Protein AF-A0A496VM04-F1 (afdb_monomer)

pLDDT: mean 82.19, std 16.11, range [42.06, 97.81]

Structure (mmCIF, N/CA/C/O backbone):
data_AF-A0A496VM04-F1
#
_entry.id   AF-A0A496VM04-F1
#
loop_
_atom_site.group_PDB
_atom_site.id
_atom_site.type_symbol
_atom_site.label_atom_id
_atom_site.label_alt_id
_atom_site.label_comp_id
_atom_site.label_asym_id
_atom_site.label_entity_id
_atom_site.label_seq_id
_atom_site.pdbx_PDB_ins_code
_atom_site.Cartn_x
_atom_site.Cartn_y
_atom_site.Cartn_z
_atom_site.occupancy
_atom_site.B_iso_or_equiv
_atom_site.auth_seq_id
_atom_site.auth_comp_id
_atom_site.auth_asym_id
_atom_site.auth_atom_id
_atom_site.pdbx_PDB_model_num
ATOM 1 N N . MET A 1 1 ? 18.696 42.816 -114.224 1.00 42.28 1 MET A N 1
ATOM 2 C CA . MET A 1 1 ? 19.993 43.489 -114.021 1.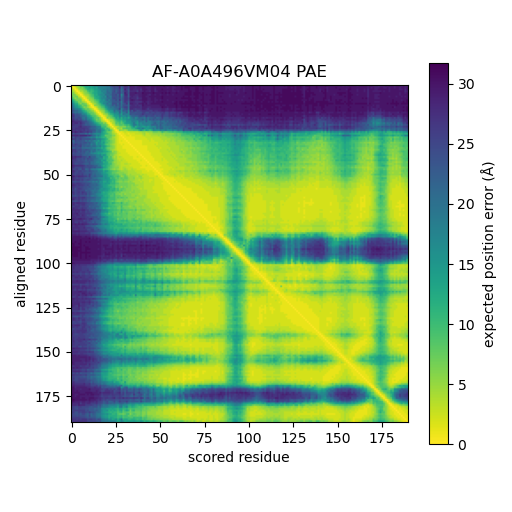00 42.28 1 MET A CA 1
ATOM 3 C C . MET A 1 1 ? 20.368 43.365 -112.556 1.00 42.28 1 MET A C 1
ATOM 5 O O . MET A 1 1 ? 19.598 43.795 -111.715 1.00 42.28 1 MET A O 1
ATOM 9 N N . SER A 1 2 ? 21.491 42.693 -112.315 1.00 42.06 2 SER A N 1
ATOM 10 C CA . SER A 1 2 ? 22.314 42.627 -111.102 1.00 42.06 2 SER A CA 1
ATOM 11 C C . SER A 1 2 ? 21.701 42.356 -109.722 1.00 42.06 2 SER A C 1
ATOM 13 O O . SER A 1 2 ? 21.036 43.170 -109.095 1.00 42.06 2 SER A O 1
ATOM 15 N N . ILE A 1 3 ? 22.123 41.193 -109.238 1.00 47.31 3 ILE A N 1
ATOM 16 C CA . ILE A 1 3 ? 22.260 40.721 -107.863 1.00 47.31 3 ILE A CA 1
ATOM 17 C C . ILE A 1 3 ? 23.076 41.709 -107.008 1.00 47.31 3 ILE A C 1
ATOM 19 O O . ILE A 1 3 ? 24.136 42.152 -107.445 1.00 47.31 3 ILE A O 1
ATOM 23 N N . ILE A 1 4 ? 22.675 41.931 -105.749 1.00 55.72 4 ILE A N 1
ATOM 24 C CA . ILE A 1 4 ? 23.612 42.229 -104.651 1.00 55.72 4 ILE A CA 1
ATOM 25 C C . ILE A 1 4 ? 23.248 41.330 -103.462 1.00 55.72 4 ILE A C 1
ATOM 27 O O . ILE A 1 4 ? 22.314 41.600 -102.711 1.00 55.72 4 ILE A O 1
ATOM 31 N N . PHE A 1 5 ? 24.001 40.240 -103.299 1.00 51.81 5 PHE A N 1
ATOM 32 C CA . PHE A 1 5 ? 24.029 39.446 -102.072 1.00 51.81 5 PHE A CA 1
ATOM 33 C C . PHE A 1 5 ? 24.782 40.241 -100.999 1.00 51.81 5 PHE A C 1
ATOM 35 O O . PHE A 1 5 ? 25.985 40.468 -101.124 1.00 51.81 5 PHE A O 1
ATOM 42 N N . ARG A 1 6 ? 24.100 40.642 -99.922 1.00 61.06 6 ARG A N 1
ATOM 43 C CA . ARG A 1 6 ? 24.753 41.132 -98.701 1.00 61.06 6 ARG A CA 1
ATOM 44 C C . ARG A 1 6 ? 24.722 40.008 -97.671 1.00 61.06 6 ARG A C 1
ATOM 46 O O . ARG A 1 6 ? 23.686 39.723 -97.082 1.00 61.06 6 ARG A O 1
ATOM 53 N N . VAL A 1 7 ? 25.861 39.346 -97.484 1.00 60.47 7 VAL A N 1
ATOM 54 C CA . VAL A 1 7 ? 26.055 38.338 -96.437 1.00 60.47 7 VAL A CA 1
ATOM 55 C C . VAL A 1 7 ? 26.035 39.052 -95.084 1.00 60.47 7 VAL A C 1
ATOM 57 O O . VAL A 1 7 ? 27.025 39.659 -94.678 1.00 60.47 7 VAL A O 1
ATOM 60 N N . VAL A 1 8 ? 24.898 39.020 -94.384 1.00 60.56 8 VAL A N 1
ATOM 61 C CA . VAL A 1 8 ? 24.845 39.393 -92.966 1.00 60.56 8 VAL A CA 1
ATOM 62 C C . VAL A 1 8 ? 25.303 38.181 -92.163 1.00 60.56 8 VAL A C 1
ATOM 64 O O . VAL A 1 8 ? 24.677 37.125 -92.160 1.00 60.56 8 VAL A O 1
ATOM 67 N N . LYS A 1 9 ? 26.453 38.345 -91.514 1.00 60.53 9 LYS A N 1
ATOM 68 C CA . LYS A 1 9 ? 27.074 37.399 -90.589 1.00 60.53 9 LYS A CA 1
ATOM 69 C C . LYS A 1 9 ? 26.088 37.071 -89.463 1.00 60.53 9 LYS A C 1
ATOM 71 O O . LYS A 1 9 ? 25.804 37.925 -88.628 1.00 60.53 9 LYS A O 1
ATOM 76 N N . ILE A 1 10 ? 25.567 35.845 -89.445 1.00 59.28 10 ILE A N 1
ATOM 77 C CA . ILE A 1 10 ? 24.709 35.354 -88.362 1.00 59.28 10 ILE A CA 1
ATOM 78 C C . ILE A 1 10 ? 25.592 35.225 -87.117 1.00 59.28 10 ILE A C 1
ATOM 80 O O . ILE A 1 10 ? 26.480 34.375 -87.047 1.00 59.28 10 ILE A O 1
ATOM 84 N N . MET A 1 11 ? 25.401 36.125 -86.154 1.00 58.72 11 MET A N 1
ATOM 85 C CA . MET A 1 11 ? 26.032 36.042 -84.844 1.00 58.72 11 MET A CA 1
ATOM 86 C C . MET A 1 11 ? 25.393 34.866 -84.100 1.00 58.72 11 MET A C 1
ATOM 88 O O . MET A 1 11 ? 24.219 34.909 -83.753 1.00 58.72 11 MET A O 1
ATOM 92 N N . ASN A 1 12 ? 26.151 33.785 -83.936 1.00 60.72 12 ASN A N 1
ATOM 93 C CA . ASN A 1 12 ? 25.704 32.560 -83.282 1.00 60.72 12 ASN A CA 1
ATOM 94 C C . ASN A 1 12 ? 25.769 32.755 -81.752 1.00 60.72 12 ASN A C 1
ATOM 96 O O . ASN A 1 12 ? 26.881 32.898 -81.228 1.00 60.72 12 ASN A O 1
ATOM 100 N N . PRO A 1 13 ? 24.644 32.808 -81.013 1.00 61.56 13 PRO A N 1
ATOM 101 C CA . PRO A 1 13 ? 24.697 32.885 -79.561 1.00 61.56 13 PRO A CA 1
ATOM 102 C C . PRO A 1 13 ? 25.214 31.548 -79.022 1.00 61.56 13 PRO A C 1
ATOM 104 O O . PRO A 1 13 ? 24.612 30.497 -79.239 1.00 61.56 13 PRO A O 1
ATOM 107 N N . LYS A 1 14 ? 26.347 31.567 -78.311 1.00 59.88 14 LYS A N 1
ATOM 108 C CA . LYS A 1 14 ? 26.806 30.401 -77.550 1.00 59.88 14 LYS A CA 1
ATOM 109 C C . LYS A 1 14 ? 25.803 30.130 -76.427 1.00 59.88 14 LYS A C 1
ATOM 111 O O . LYS A 1 14 ? 25.869 30.747 -75.369 1.00 59.88 14 LYS A O 1
ATOM 116 N N . ILE A 1 15 ? 24.865 29.218 -76.664 1.00 63.19 15 ILE A N 1
ATOM 117 C CA . ILE A 1 15 ? 24.005 28.667 -75.617 1.00 63.19 15 ILE A CA 1
ATOM 118 C C . ILE A 1 15 ? 24.888 27.749 -74.766 1.00 63.19 15 ILE A C 1
ATOM 120 O O . ILE A 1 15 ? 25.145 26.603 -75.135 1.00 63.19 15 ILE A O 1
ATOM 124 N N . ASN A 1 16 ? 25.383 28.250 -73.635 1.00 63.88 16 ASN A N 1
ATOM 125 C CA . ASN A 1 16 ? 26.032 27.413 -72.631 1.00 63.88 16 ASN A CA 1
ATOM 126 C C . ASN A 1 16 ? 24.956 26.540 -71.969 1.00 63.88 16 ASN A C 1
ATOM 128 O O . ASN A 1 16 ? 24.291 26.969 -71.029 1.00 63.88 16 ASN A O 1
ATOM 132 N N . LYS A 1 17 ? 24.756 25.314 -72.467 1.00 61.16 17 LYS A N 1
ATOM 133 C CA . LYS A 1 17 ? 23.996 24.293 -71.735 1.00 61.16 17 LYS A CA 1
ATOM 134 C C . LYS A 1 17 ? 24.805 23.898 -70.500 1.00 61.16 17 LYS A C 1
ATOM 136 O O . LYS A 1 17 ? 25.792 23.177 -70.613 1.00 61.16 17 LYS A O 1
ATOM 141 N N . ALA A 1 18 ? 24.392 24.377 -69.329 1.00 64.81 18 ALA A N 1
ATOM 142 C CA . ALA A 1 18 ? 24.823 23.803 -68.063 1.00 64.81 18 ALA A CA 1
ATOM 143 C C . ALA A 1 18 ? 24.174 22.418 -67.941 1.00 64.81 18 ALA A C 1
ATOM 145 O O . ALA A 1 18 ? 22.961 22.306 -67.774 1.00 64.81 18 ALA A O 1
ATOM 146 N N . TYR A 1 19 ? 24.963 21.358 -68.100 1.00 66.56 19 TYR A N 1
ATOM 147 C CA . TYR A 1 19 ? 24.509 20.002 -67.809 1.00 66.56 19 TYR A CA 1
ATOM 148 C C . TYR A 1 19 ? 24.438 19.871 -66.281 1.00 66.56 19 TYR A C 1
ATOM 150 O O . TYR A 1 19 ? 25.467 20.074 -65.631 1.00 66.56 19 TYR A O 1
ATOM 158 N N . PRO A 1 20 ? 23.274 19.581 -65.673 1.00 68.06 20 PRO A N 1
ATOM 159 C CA . PRO A 1 20 ? 23.241 19.286 -64.250 1.00 68.06 20 PRO A CA 1
ATOM 160 C C . PRO A 1 20 ? 24.072 18.021 -64.013 1.00 68.06 20 PRO A C 1
ATOM 162 O O . PRO A 1 20 ? 23.797 16.969 -64.590 1.00 68.06 20 PRO A O 1
ATOM 165 N N . LEU A 1 21 ? 25.120 18.133 -63.197 1.00 65.62 21 LEU A N 1
ATOM 166 C CA . LEU A 1 21 ? 25.874 16.981 -62.719 1.00 65.62 21 LEU A CA 1
ATOM 167 C C . LEU A 1 21 ? 24.924 16.131 -61.876 1.00 65.62 21 LEU A C 1
ATOM 169 O O . LEU A 1 21 ? 24.555 16.519 -60.765 1.00 65.62 21 LEU A O 1
ATOM 173 N N . ILE A 1 22 ? 24.511 14.985 -62.416 1.00 63.69 22 ILE A N 1
ATOM 174 C CA . ILE A 1 22 ? 23.790 13.973 -61.650 1.00 63.69 22 ILE A CA 1
ATOM 175 C C . ILE A 1 22 ? 24.785 13.435 -60.619 1.00 63.69 22 ILE A C 1
ATOM 177 O O . ILE A 1 22 ? 25.679 12.659 -60.950 1.00 63.69 22 ILE A O 1
ATOM 181 N N . HIS A 1 23 ? 24.656 13.890 -59.376 1.00 67.12 23 HIS A N 1
ATOM 182 C CA . HIS A 1 23 ? 25.356 13.304 -58.241 1.00 67.12 23 HIS A CA 1
ATOM 183 C C . HIS A 1 23 ? 24.639 11.990 -57.918 1.00 67.12 23 HIS A C 1
ATOM 185 O O . HIS A 1 23 ? 23.571 11.986 -57.312 1.00 67.12 23 HIS A O 1
ATOM 191 N N . GLY A 1 24 ? 25.168 10.879 -58.430 1.00 66.81 24 GLY A N 1
ATOM 192 C CA . GLY A 1 24 ? 24.687 9.547 -58.078 1.00 66.81 24 GLY A CA 1
ATOM 193 C C . GLY A 1 24 ? 25.089 9.203 -56.645 1.00 66.81 24 GLY A C 1
ATOM 194 O O . GLY A 1 24 ? 26.243 9.406 -56.271 1.00 66.81 24 GLY A O 1
ATOM 195 N N . PHE A 1 25 ? 24.148 8.673 -55.863 1.00 65.94 25 PHE A N 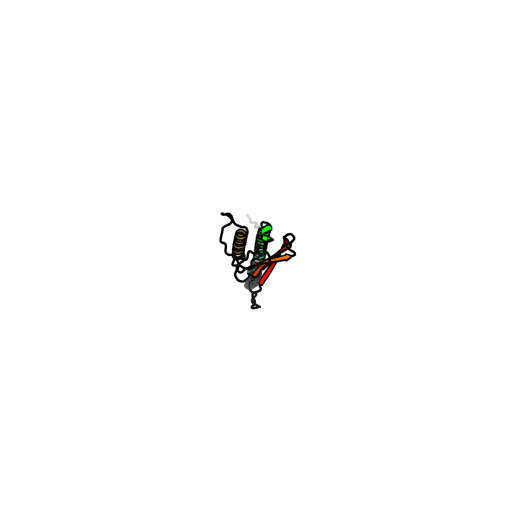1
ATOM 196 C CA . PHE A 1 25 ? 24.423 8.095 -54.547 1.00 65.94 25 PHE A CA 1
ATOM 197 C C . PHE A 1 25 ? 25.499 7.013 -54.675 1.00 65.94 25 PHE A C 1
ATOM 199 O O . PHE A 1 25 ? 25.366 6.074 -55.467 1.00 65.94 25 PHE A O 1
ATOM 206 N N . THR A 1 26 ? 26.565 7.126 -53.890 1.00 84.62 26 THR A N 1
ATOM 207 C CA . THR A 1 26 ? 27.568 6.057 -53.811 1.00 84.62 26 THR A CA 1
ATOM 208 C C . THR A 1 26 ? 27.036 4.939 -52.909 1.00 84.62 26 THR A C 1
ATOM 210 O O . THR A 1 26 ? 26.402 5.216 -51.899 1.00 84.62 26 THR A O 1
ATOM 213 N N . ILE A 1 27 ? 27.299 3.662 -53.216 1.00 88.62 27 ILE A N 1
ATOM 214 C CA . ILE A 1 27 ? 26.900 2.524 -52.349 1.00 88.62 27 ILE A CA 1
ATOM 215 C C . ILE A 1 27 ? 27.438 2.694 -50.912 1.00 88.62 27 ILE A C 1
ATOM 217 O O . ILE A 1 27 ? 26.794 2.291 -49.944 1.00 88.62 27 ILE A O 1
ATOM 221 N N . LEU A 1 28 ? 28.592 3.352 -50.774 1.00 89.75 28 LEU A N 1
ATOM 222 C CA . LEU A 1 28 ? 29.193 3.721 -49.495 1.00 89.75 28 LEU A CA 1
ATOM 223 C C . LEU A 1 28 ? 28.294 4.661 -48.670 1.00 89.75 28 LEU A C 1
ATOM 225 O O . LEU A 1 28 ? 28.206 4.509 -47.457 1.00 89.75 28 LEU A O 1
ATOM 229 N N . GLU A 1 29 ? 27.593 5.594 -49.313 1.00 90.94 29 GLU A N 1
ATOM 230 C CA . GLU A 1 29 ? 26.689 6.536 -48.651 1.00 90.94 29 GLU A CA 1
ATOM 231 C C . GLU A 1 29 ? 25.496 5.815 -48.012 1.00 90.94 29 GLU A C 1
ATOM 233 O O . GLU A 1 29 ? 25.202 6.034 -46.839 1.00 90.94 29 GLU A O 1
ATOM 238 N N . ILE A 1 30 ? 24.874 4.870 -48.728 1.00 92.81 30 ILE A N 1
ATOM 239 C CA . ILE A 1 30 ? 23.789 4.050 -48.166 1.00 92.81 30 ILE A CA 1
ATOM 240 C C . ILE A 1 30 ? 24.301 3.146 -47.035 1.00 92.81 30 ILE A C 1
ATOM 242 O O . ILE A 1 30 ? 23.627 3.007 -46.017 1.00 92.81 30 ILE A O 1
ATOM 246 N N . LEU A 1 31 ? 25.500 2.568 -47.165 1.00 94.56 31 LEU A N 1
ATOM 247 C CA . LEU A 1 31 ? 26.107 1.757 -46.102 1.00 94.56 31 LEU A CA 1
ATOM 248 C C . LEU A 1 31 ? 26.326 2.564 -44.816 1.00 94.56 31 LEU A C 1
ATOM 250 O O . LEU A 1 31 ? 26.022 2.074 -43.729 1.00 94.56 31 LEU A O 1
ATOM 254 N N . ILE A 1 32 ? 26.801 3.808 -44.932 1.00 94.81 32 ILE A N 1
ATOM 255 C CA . ILE A 1 32 ? 26.984 4.701 -43.781 1.00 94.81 32 ILE A CA 1
ATOM 256 C C . ILE A 1 32 ? 25.628 5.088 -43.178 1.00 94.81 32 ILE A C 1
ATOM 258 O O . ILE A 1 32 ? 25.482 5.055 -41.957 1.00 94.81 32 ILE A O 1
ATOM 262 N N . VAL A 1 33 ? 24.621 5.395 -44.003 1.00 96.44 33 VAL A N 1
ATOM 263 C CA . VAL A 1 33 ? 23.262 5.704 -43.524 1.00 96.44 33 VAL A CA 1
ATOM 264 C C . VAL A 1 33 ? 22.680 4.535 -42.730 1.00 96.44 33 VAL A C 1
ATOM 266 O O . VAL A 1 33 ? 22.173 4.739 -41.628 1.00 96.44 33 VAL A O 1
ATOM 269 N N . LEU A 1 34 ? 22.791 3.308 -43.241 1.00 95.56 34 LEU A N 1
ATOM 270 C CA . LEU A 1 34 ? 22.306 2.112 -42.550 1.00 95.56 34 LEU A CA 1
ATOM 271 C C . LEU A 1 34 ? 23.077 1.843 -41.253 1.00 95.56 34 LEU A C 1
ATOM 273 O O . LEU A 1 34 ? 22.461 1.491 -40.248 1.00 95.56 34 LEU A O 1
ATOM 277 N N . LEU A 1 35 ? 24.397 2.058 -41.243 1.00 96.81 35 LEU A N 1
ATOM 278 C CA . LEU A 1 35 ? 25.216 1.923 -40.038 1.00 96.81 35 LEU A CA 1
ATOM 279 C C . LEU A 1 35 ? 24.752 2.896 -38.947 1.00 96.81 35 LEU A C 1
ATOM 281 O O . LEU A 1 35 ? 24.433 2.471 -37.838 1.00 96.81 35 LEU A O 1
ATOM 285 N N . VAL A 1 36 ? 24.658 4.188 -39.265 1.00 97.44 36 VAL A N 1
ATOM 286 C CA . VAL A 1 36 ? 24.231 5.220 -38.307 1.00 97.44 36 VAL A CA 1
ATOM 287 C C . VAL A 1 36 ? 22.799 4.967 -37.828 1.00 97.44 36 VAL A C 1
ATOM 289 O O . VAL A 1 36 ? 22.532 5.045 -36.629 1.00 97.44 36 VAL A O 1
ATOM 292 N N . LEU A 1 37 ? 21.890 4.601 -38.736 1.00 97.00 37 LEU A N 1
ATOM 293 C CA . LEU A 1 37 ? 20.502 4.274 -38.402 1.00 97.00 37 LEU A CA 1
ATOM 294 C C . LEU A 1 37 ? 20.417 3.071 -37.457 1.00 97.00 37 LEU A C 1
ATOM 296 O O . LEU A 1 37 ? 19.675 3.121 -36.477 1.00 97.00 37 LEU A O 1
ATOM 300 N N . SER A 1 38 ? 21.195 2.016 -37.713 1.00 97.62 38 SER A N 1
ATOM 301 C CA . SER A 1 38 ? 21.203 0.818 -36.867 1.00 97.62 38 SER A CA 1
ATOM 302 C C . SER A 1 38 ? 21.656 1.122 -35.433 1.00 97.62 38 SER A C 1
ATOM 304 O O . SER A 1 38 ? 21.002 0.697 -34.480 1.00 97.62 38 SER A O 1
ATOM 306 N N . ILE A 1 39 ? 22.703 1.939 -35.264 1.00 97.81 39 ILE A N 1
ATOM 307 C CA . ILE A 1 39 ? 23.192 2.374 -33.947 1.00 97.81 39 ILE A CA 1
ATOM 308 C C . ILE A 1 39 ? 22.140 3.250 -33.251 1.00 97.81 39 ILE A C 1
ATOM 310 O O . ILE A 1 39 ? 21.872 3.073 -32.062 1.00 97.81 39 ILE A O 1
ATOM 314 N N . GLY A 1 40 ? 21.498 4.155 -33.996 1.00 97.75 40 GLY A N 1
ATOM 315 C CA . GLY A 1 40 ? 20.420 4.998 -33.480 1.00 97.75 40 GLY A CA 1
ATOM 316 C C . GLY A 1 40 ? 19.230 4.190 -32.950 1.00 97.75 40 GLY A C 1
ATOM 317 O O . GLY A 1 40 ? 18.750 4.456 -31.848 1.00 97.75 40 GLY A O 1
ATOM 318 N N . MET A 1 41 ? 18.782 3.166 -33.684 1.00 97.19 41 MET A N 1
ATOM 319 C CA . MET A 1 41 ? 17.673 2.307 -33.246 1.00 97.19 41 MET A CA 1
ATOM 320 C C . MET A 1 41 ? 18.016 1.476 -32.006 1.00 97.19 41 MET A C 1
ATOM 322 O O . MET A 1 41 ? 17.167 1.341 -31.124 1.00 97.19 41 MET A O 1
ATOM 326 N N . LEU A 1 42 ? 19.250 0.968 -31.894 1.00 96.56 42 LEU A N 1
ATOM 327 C CA . LEU A 1 42 ? 19.701 0.261 -30.689 1.00 96.56 42 LEU A CA 1
ATOM 328 C C . LEU A 1 42 ? 19.652 1.168 -29.450 1.00 96.56 42 LEU A C 1
ATOM 330 O O . LEU A 1 42 ? 19.200 0.735 -28.389 1.00 96.56 42 LEU A O 1
ATOM 334 N N . GLY A 1 43 ? 20.037 2.440 -29.595 1.00 96.94 43 GLY A N 1
ATOM 335 C CA . GLY A 1 43 ? 19.928 3.430 -28.521 1.00 96.94 43 GLY A CA 1
ATOM 336 C C . GLY A 1 43 ? 18.483 3.653 -28.057 1.00 96.94 43 GLY A C 1
ATOM 337 O O . GLY A 1 43 ? 18.212 3.662 -26.856 1.00 96.94 43 GLY A O 1
ATOM 338 N N . VAL A 1 44 ? 17.536 3.774 -28.993 1.00 96.50 44 VAL A N 1
ATOM 339 C CA . VAL A 1 44 ? 16.107 3.944 -28.669 1.00 96.50 44 VAL A CA 1
ATOM 340 C C . VAL A 1 44 ? 15.533 2.705 -27.983 1.00 96.50 44 VAL A C 1
ATOM 342 O O . VAL A 1 44 ? 14.825 2.842 -26.988 1.00 96.50 44 VAL A O 1
ATOM 345 N N . ALA A 1 45 ? 15.861 1.503 -28.464 1.00 94.00 45 ALA A N 1
ATOM 346 C CA . ALA A 1 45 ? 15.395 0.255 -27.862 1.00 94.00 45 ALA A CA 1
ATOM 347 C C . ALA A 1 45 ? 15.880 0.101 -26.409 1.00 94.00 45 ALA A C 1
ATOM 349 O O . ALA A 1 45 ? 15.105 -0.278 -25.528 1.00 94.00 45 ALA A O 1
ATOM 350 N N . PHE A 1 46 ? 17.138 0.466 -26.137 1.00 93.00 46 PHE A N 1
ATOM 351 C CA . PHE A 1 46 ? 17.679 0.473 -24.779 1.00 93.00 46 PHE A CA 1
ATOM 352 C C . PHE A 1 46 ? 16.923 1.450 -23.867 1.00 93.00 46 PHE A C 1
ATOM 354 O O . PHE A 1 46 ? 16.474 1.074 -22.782 1.00 93.00 46 PHE A O 1
ATOM 361 N N . LEU A 1 47 ? 16.713 2.690 -24.322 1.00 93.88 47 LEU A N 1
ATOM 362 C CA . LEU A 1 47 ? 15.950 3.686 -23.564 1.00 93.88 47 LEU A CA 1
ATOM 363 C C . LEU A 1 47 ? 14.502 3.250 -23.324 1.00 93.88 47 LEU A C 1
ATOM 365 O O . LEU A 1 47 ? 13.975 3.459 -22.233 1.00 93.88 47 LEU A O 1
ATOM 369 N N . GLN A 1 48 ? 13.868 2.612 -24.308 1.00 94.12 48 GLN A N 1
ATOM 370 C CA . GLN A 1 48 ? 12.515 2.081 -24.176 1.00 94.12 48 GLN A CA 1
ATOM 371 C C . GLN A 1 48 ? 12.439 0.997 -23.091 1.00 94.12 48 GLN A C 1
ATOM 373 O O . GLN A 1 48 ? 11.520 1.027 -22.271 1.00 94.12 48 GLN A O 1
ATOM 378 N N . SER A 1 49 ? 13.414 0.083 -23.043 1.00 89.38 49 SER A N 1
ATOM 379 C CA . SER A 1 49 ? 13.505 -0.946 -21.999 1.00 89.38 49 SER A CA 1
ATOM 380 C C . SER A 1 49 ? 13.629 -0.329 -20.602 1.00 89.38 49 SER A C 1
ATOM 382 O O . SER A 1 49 ? 12.891 -0.700 -19.687 1.00 89.38 49 SER A O 1
ATOM 384 N N . GLN A 1 50 ? 14.509 0.664 -20.439 1.00 89.69 50 GLN A N 1
ATOM 385 C CA . GLN A 1 50 ? 14.672 1.358 -19.157 1.00 89.69 50 GLN A CA 1
ATOM 386 C C . GLN A 1 50 ? 13.415 2.149 -18.767 1.00 89.69 50 GLN A C 1
ATOM 388 O O . GLN A 1 50 ? 13.001 2.130 -17.607 1.00 89.69 50 GLN A O 1
ATOM 393 N N . GLY A 1 51 ? 12.761 2.798 -19.735 1.00 91.06 51 GLY A N 1
ATOM 394 C CA . GLY A 1 51 ? 11.515 3.535 -19.523 1.00 91.06 51 GLY A CA 1
ATOM 395 C C . GLY A 1 51 ? 10.408 2.668 -18.919 1.00 91.06 51 GLY A C 1
ATOM 396 O O . GLY A 1 51 ? 9.750 3.097 -17.973 1.00 91.06 51 GLY A O 1
ATOM 397 N N . GLN A 1 52 ? 10.253 1.425 -19.386 1.00 89.19 52 GLN A N 1
ATOM 398 C CA . GLN A 1 52 ? 9.254 0.495 -18.843 1.00 89.19 52 GLN A CA 1
ATOM 399 C C . GLN A 1 52 ? 9.479 0.185 -17.356 1.00 89.19 52 GLN A C 1
ATOM 401 O O . GLN A 1 52 ? 8.521 0.171 -16.580 1.00 89.19 52 GLN A O 1
ATOM 406 N N . ALA A 1 53 ? 10.731 -0.018 -16.935 1.00 85.75 53 ALA A N 1
ATOM 407 C CA . ALA A 1 53 ? 11.059 -0.288 -15.534 1.00 85.75 53 ALA A CA 1
ATOM 408 C C . ALA A 1 53 ? 10.724 0.906 -14.620 1.00 85.75 53 ALA A C 1
ATOM 410 O O . ALA A 1 53 ? 10.176 0.728 -13.523 1.00 85.75 53 ALA A O 1
ATOM 411 N N . PHE A 1 54 ? 10.988 2.130 -15.087 1.00 88.00 54 PHE A N 1
ATOM 412 C CA . PHE A 1 54 ? 10.618 3.346 -14.364 1.00 88.00 54 PHE A CA 1
ATOM 413 C C . PHE A 1 54 ? 9.104 3.528 -14.274 1.00 88.00 54 PHE A C 1
ATOM 415 O O . PHE A 1 54 ? 8.598 3.824 -13.192 1.00 88.00 54 PHE A O 1
ATOM 422 N N . THR A 1 55 ? 8.370 3.298 -15.368 1.00 91.19 55 THR A N 1
ATOM 423 C CA . THR A 1 55 ? 6.902 3.362 -15.364 1.00 91.19 55 THR A CA 1
ATOM 424 C C . THR A 1 55 ? 6.301 2.358 -14.387 1.00 91.19 55 THR A C 1
ATOM 426 O O . THR A 1 55 ? 5.430 2.731 -13.605 1.00 91.19 55 THR A O 1
ATOM 429 N N . PHE A 1 56 ? 6.788 1.114 -14.371 1.00 88.25 56 PHE A N 1
ATOM 430 C CA . PHE A 1 56 ? 6.324 0.100 -13.422 1.00 88.25 56 PHE A CA 1
ATOM 431 C C . PHE A 1 56 ? 6.581 0.519 -11.969 1.00 88.25 56 PHE A C 1
ATOM 433 O O . PHE A 1 56 ? 5.686 0.470 -11.129 1.00 88.25 56 PHE A O 1
ATOM 440 N N . THR A 1 57 ? 7.788 1.003 -11.676 1.00 88.19 57 THR A N 1
ATOM 441 C CA . THR A 1 57 ? 8.151 1.451 -10.326 1.00 88.19 57 THR A CA 1
ATOM 442 C C . THR A 1 57 ? 7.298 2.634 -9.865 1.00 88.19 57 THR A C 1
ATOM 444 O O . THR A 1 57 ? 6.867 2.666 -8.712 1.00 88.19 57 THR A O 1
ATOM 447 N N . ALA A 1 58 ? 7.044 3.601 -10.750 1.00 91.62 58 ALA A N 1
ATOM 448 C CA . ALA A 1 58 ? 6.164 4.731 -10.472 1.00 91.62 58 ALA A CA 1
ATOM 449 C C . ALA A 1 58 ? 4.719 4.270 -10.234 1.00 91.62 58 ALA A C 1
ATOM 451 O O . ALA A 1 58 ? 4.100 4.695 -9.262 1.00 91.62 58 ALA A O 1
ATOM 452 N N . TYR A 1 59 ? 4.216 3.349 -11.062 1.00 93.44 59 TYR A N 1
ATOM 453 C CA . TYR A 1 59 ? 2.883 2.770 -10.908 1.00 93.44 59 TYR A CA 1
ATOM 454 C C . TYR A 1 59 ? 2.706 2.114 -9.534 1.00 93.44 59 TYR A C 1
ATOM 456 O O . TYR A 1 59 ? 1.777 2.474 -8.812 1.00 93.44 59 TYR A O 1
ATOM 464 N N . VAL A 1 60 ? 3.626 1.228 -9.133 1.00 92.88 60 VAL A N 1
ATOM 465 C CA . VAL A 1 60 ? 3.547 0.550 -7.829 1.00 92.88 60 VAL A CA 1
ATOM 466 C C . VAL A 1 60 ? 3.603 1.558 -6.685 1.00 92.88 60 VAL A C 1
ATOM 468 O O . VAL A 1 60 ? 2.802 1.471 -5.765 1.00 92.88 60 VAL A O 1
ATOM 471 N N . GLN A 1 61 ? 4.473 2.571 -6.749 1.00 92.75 61 GLN A N 1
ATOM 472 C CA . GLN A 1 61 ? 4.518 3.612 -5.714 1.00 92.75 61 GLN A CA 1
ATOM 473 C C . GLN A 1 61 ? 3.201 4.386 -5.599 1.00 92.75 61 GLN A C 1
ATOM 475 O O . GLN A 1 61 ? 2.743 4.656 -4.489 1.00 92.75 61 GLN A O 1
ATOM 480 N N . THR A 1 62 ? 2.575 4.741 -6.723 1.00 95.81 62 THR A N 1
ATOM 481 C CA . THR A 1 62 ? 1.268 5.406 -6.719 1.00 95.81 62 THR A CA 1
ATOM 482 C C . THR A 1 62 ? 0.191 4.508 -6.116 1.00 95.81 62 THR A C 1
ATOM 484 O O . THR A 1 62 ? -0.544 4.970 -5.245 1.00 95.81 62 THR A O 1
ATOM 487 N N . GLN A 1 63 ? 0.127 3.235 -6.518 1.00 96.00 63 GLN A N 1
ATOM 488 C CA . GLN A 1 63 ? -0.847 2.281 -5.979 1.00 96.00 63 GLN A CA 1
ATOM 489 C C . GLN A 1 63 ? -0.647 2.049 -4.478 1.00 96.00 63 GLN A C 1
ATOM 491 O O . GLN A 1 63 ? -1.606 2.141 -3.717 1.00 96.00 63 GLN A O 1
ATOM 496 N N . SER A 1 64 ? 0.591 1.837 -4.025 1.00 96.00 64 SER A N 1
ATOM 497 C CA . SER A 1 64 ? 0.881 1.631 -2.606 1.00 96.00 64 SER A CA 1
ATOM 498 C C . SER A 1 64 ? 0.506 2.849 -1.759 1.00 96.00 64 SER A C 1
ATOM 500 O O . SER A 1 64 ? -0.047 2.682 -0.679 1.00 96.00 64 SER A O 1
ATOM 502 N N . ASN A 1 65 ? 0.746 4.072 -2.250 1.00 96.31 65 ASN A N 1
ATOM 503 C CA . ASN A 1 65 ? 0.314 5.290 -1.556 1.00 96.31 65 ASN A CA 1
ATOM 504 C C . ASN A 1 65 ? -1.213 5.366 -1.436 1.00 96.31 65 ASN A C 1
ATOM 506 O O . ASN A 1 65 ? -1.719 5.656 -0.356 1.00 96.31 65 ASN A O 1
ATOM 510 N N . MET A 1 66 ? -1.945 5.097 -2.523 1.00 97.00 66 MET A N 1
ATOM 511 C CA . MET A 1 66 ? -3.412 5.091 -2.499 1.00 97.00 66 MET A CA 1
ATOM 512 C C . MET A 1 66 ? -3.942 4.068 -1.487 1.00 97.00 66 MET A C 1
ATOM 514 O O . MET A 1 66 ? -4.747 4.426 -0.632 1.00 97.00 66 MET A O 1
ATOM 518 N N . LEU A 1 67 ? -3.426 2.836 -1.526 1.00 97.00 67 LEU A N 1
ATOM 519 C CA . LEU A 1 67 ? -3.808 1.758 -0.610 1.00 97.00 67 LEU A CA 1
ATOM 520 C C . LEU A 1 67 ? -3.452 2.066 0.847 1.00 97.00 67 LEU A C 1
ATOM 522 O O . LEU A 1 67 ? -4.220 1.737 1.749 1.00 97.00 67 LEU A O 1
ATOM 526 N N . ALA A 1 68 ? -2.296 2.683 1.099 1.00 96.88 68 ALA A N 1
ATOM 527 C CA . ALA A 1 68 ? -1.883 3.054 2.446 1.00 96.88 68 ALA A CA 1
ATOM 528 C C . ALA A 1 68 ? -2.784 4.145 3.038 1.00 96.88 68 ALA A C 1
ATOM 530 O O . ALA A 1 68 ? -3.196 4.035 4.192 1.00 96.88 68 ALA A O 1
ATOM 531 N N . TYR A 1 69 ? -3.129 5.175 2.259 1.00 96.75 69 TYR A N 1
ATOM 532 C CA . TYR A 1 69 ? -4.051 6.213 2.723 1.00 96.75 69 TYR A CA 1
ATOM 533 C C . TYR A 1 69 ? -5.462 5.675 2.942 1.00 96.75 69 TYR A C 1
ATOM 535 O O . TYR A 1 69 ? -6.082 6.006 3.947 1.00 96.75 69 TYR A O 1
ATOM 543 N N . GLU A 1 70 ? -5.934 4.796 2.061 1.00 96.00 70 GLU A N 1
ATOM 544 C CA . GLU A 1 70 ? -7.250 4.175 2.186 1.00 96.00 70 GLU A CA 1
ATOM 545 C C . GLU A 1 70 ? -7.417 3.449 3.529 1.00 96.00 70 GLU A C 1
ATOM 547 O O . GLU A 1 70 ? -8.362 3.727 4.271 1.00 96.00 70 GLU A O 1
ATOM 552 N N . ILE A 1 71 ? -6.474 2.568 3.886 1.00 95.19 71 ILE A N 1
ATOM 553 C CA . ILE A 1 71 ? -6.567 1.824 5.148 1.00 95.19 71 ILE A CA 1
ATOM 554 C C . ILE A 1 71 ? -6.368 2.735 6.363 1.00 95.19 71 ILE A C 1
ATOM 556 O O . ILE A 1 71 ? -7.034 2.570 7.382 1.00 95.19 71 ILE A O 1
ATOM 560 N N . MET A 1 72 ? -5.503 3.748 6.266 1.00 95.81 72 MET A N 1
ATOM 561 C CA . MET A 1 72 ? -5.335 4.743 7.328 1.00 95.81 72 MET A CA 1
ATOM 562 C C . MET A 1 72 ? -6.619 5.527 7.594 1.00 95.81 72 MET A C 1
ATOM 564 O O . MET A 1 72 ? -6.960 5.783 8.751 1.00 95.81 72 MET A O 1
ATOM 568 N N . ASP A 1 73 ? -7.353 5.879 6.545 1.00 95.44 73 ASP A N 1
ATOM 569 C CA . ASP A 1 73 ? -8.611 6.598 6.682 1.00 95.44 73 ASP A CA 1
ATOM 570 C C . ASP A 1 73 ? -9.725 5.696 7.235 1.00 95.44 73 ASP A C 1
ATOM 572 O O . ASP A 1 73 ? -10.495 6.147 8.083 1.00 95.44 73 ASP A O 1
ATOM 576 N N . GLN A 1 74 ? -9.751 4.404 6.887 1.00 94.19 74 GLN A N 1
ATOM 577 C CA . GLN A 1 74 ? -10.643 3.415 7.519 1.00 94.19 74 GLN A CA 1
ATOM 578 C C . GLN A 1 74 ? -10.352 3.251 9.021 1.00 94.19 74 GLN A C 1
ATOM 580 O O . GLN A 1 74 ? -11.266 3.265 9.851 1.00 94.19 74 GLN A O 1
ATOM 585 N N . ILE A 1 75 ? -9.070 3.188 9.399 1.00 93.44 75 ILE A N 1
ATOM 586 C CA . ILE A 1 75 ? -8.636 3.143 10.804 1.00 93.44 75 ILE A CA 1
ATOM 587 C C . ILE A 1 75 ? -9.111 4.392 11.561 1.00 93.44 75 ILE A C 1
ATOM 589 O O . ILE A 1 75 ? -9.616 4.286 12.682 1.00 93.44 75 ILE A O 1
ATOM 593 N N . ARG A 1 76 ? -8.980 5.581 10.955 1.00 93.12 76 ARG A N 1
ATOM 594 C CA . ARG A 1 76 ? -9.444 6.851 11.544 1.00 93.12 76 ARG A CA 1
ATOM 595 C C . ARG A 1 76 ? -10.959 6.916 11.672 1.00 93.12 76 ARG A C 1
ATOM 597 O O . ARG A 1 76 ? -11.452 7.388 12.695 1.00 93.12 76 ARG A O 1
ATOM 604 N N . ALA A 1 77 ? -11.691 6.438 10.669 1.00 93.31 77 ALA A N 1
ATOM 605 C CA . ALA A 1 77 ? -13.149 6.387 10.705 1.00 93.31 77 ALA A CA 1
ATOM 606 C C . ALA A 1 77 ? -13.650 5.537 11.884 1.00 93.31 77 ALA A C 1
ATOM 608 O O . ALA A 1 77 ? -14.648 5.874 12.519 1.00 93.31 77 ALA A O 1
ATOM 609 N N . ASN A 1 78 ? -12.899 4.492 12.241 1.00 90.75 78 ASN A N 1
ATOM 610 C CA . ASN A 1 78 ? -13.218 3.563 13.319 1.00 90.75 78 ASN A CA 1
ATOM 611 C C . ASN A 1 78 ? -12.309 3.729 14.553 1.00 90.75 78 ASN A C 1
ATOM 613 O O . ASN A 1 78 ? -11.950 2.742 15.199 1.00 90.75 78 ASN A O 1
ATOM 617 N N . VAL A 1 79 ? -11.978 4.975 14.929 1.00 89.56 79 VAL A N 1
ATOM 618 C CA . VAL A 1 79 ? -10.993 5.304 15.985 1.00 89.56 79 VAL A CA 1
ATOM 619 C C . 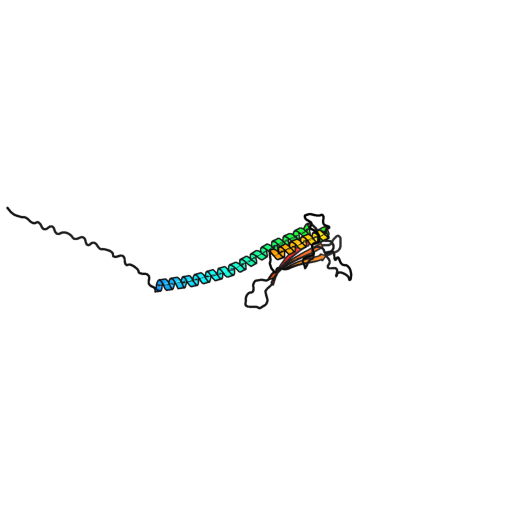VAL A 1 79 ? -11.232 4.590 17.321 1.00 89.56 79 VAL A C 1
ATOM 621 O O . VAL A 1 79 ? -10.283 4.127 17.948 1.00 89.56 79 VAL A O 1
ATOM 624 N N . ASN A 1 80 ? -12.487 4.456 17.762 1.00 88.00 80 ASN A N 1
ATOM 625 C CA . ASN A 1 80 ? -12.806 3.810 19.040 1.00 88.00 80 ASN A CA 1
ATOM 626 C C . ASN A 1 80 ? -12.395 2.335 19.027 1.00 88.00 80 ASN A C 1
ATOM 628 O O . ASN A 1 80 ? -11.756 1.858 19.965 1.00 88.00 80 ASN A O 1
ATOM 632 N N . PHE A 1 81 ? -12.714 1.635 17.934 1.00 87.31 81 PHE A N 1
ATOM 633 C CA . PHE A 1 81 ? -12.311 0.249 17.747 1.00 87.31 81 PHE A CA 1
ATOM 634 C C . PHE A 1 81 ? -10.805 0.146 17.509 1.00 87.31 81 PHE A C 1
ATOM 636 O O . PHE A 1 81 ? -10.157 -0.691 18.122 1.00 87.31 81 PHE A O 1
ATOM 643 N N . ALA A 1 82 ? -10.238 1.039 16.695 1.00 87.62 82 ALA A N 1
ATOM 644 C CA . ALA A 1 82 ? -8.818 1.074 16.374 1.00 87.62 82 ALA A CA 1
ATOM 645 C C . ALA A 1 82 ? -7.914 1.418 17.565 1.00 87.62 82 ALA A C 1
ATOM 647 O O . ALA A 1 82 ? -6.736 1.088 17.521 1.00 87.62 82 ALA A O 1
ATOM 648 N N . LYS A 1 83 ? -8.422 2.077 18.611 1.00 86.19 83 LYS A N 1
ATOM 649 C CA . LYS A 1 83 ? -7.701 2.267 19.878 1.00 86.19 83 LYS A CA 1
ATOM 650 C C . LYS A 1 83 ? -7.875 1.079 20.817 1.00 86.19 83 LYS A C 1
ATOM 652 O O . LYS A 1 83 ? -6.982 0.771 21.599 1.00 86.19 83 LYS A O 1
ATOM 657 N N . SER A 1 84 ? -9.020 0.409 20.773 1.00 78.50 84 SER A N 1
ATOM 658 C CA . SER A 1 84 ? -9.259 -0.785 21.582 1.00 78.50 84 SER A CA 1
ATOM 659 C C . SER A 1 84 ? -8.539 -2.011 21.004 1.00 78.50 84 SER A C 1
ATOM 661 O O . SER A 1 84 ? -8.499 -2.205 19.796 1.00 78.50 84 SER A O 1
ATOM 663 N N . ASN A 1 85 ? -8.016 -2.884 21.864 1.00 70.31 85 ASN A N 1
ATOM 664 C CA . ASN A 1 85 ? -7.473 -4.190 21.467 1.00 70.31 85 ASN A CA 1
ATOM 665 C C . ASN A 1 85 ? -6.290 -4.153 20.468 1.00 70.31 85 ASN A C 1
ATOM 667 O O . ASN A 1 85 ? -6.174 -4.984 19.572 1.00 70.31 85 ASN A O 1
ATOM 671 N N . VAL A 1 86 ? -5.410 -3.162 20.602 1.00 68.75 86 VAL A N 1
ATOM 672 C CA . VAL A 1 86 ? -4.256 -2.965 19.704 1.00 68.75 86 VAL A CA 1
ATOM 673 C C . VAL A 1 86 ? -3.030 -3.785 20.116 1.00 68.75 86 VAL A C 1
ATOM 675 O O . VAL A 1 86 ? -2.170 -4.077 19.289 1.00 68.75 86 VAL A O 1
ATOM 678 N N . GLU A 1 87 ? -2.951 -4.178 21.384 1.00 57.31 87 GLU A N 1
ATOM 679 C CA . GLU A 1 87 ? -1.839 -4.974 21.900 1.00 57.31 87 GLU A CA 1
ATOM 680 C C . GLU A 1 87 ? -1.805 -6.376 21.262 1.00 57.31 87 GLU A C 1
ATOM 682 O O . GLU A 1 87 ? -2.842 -7.052 21.213 1.00 57.31 87 GLU A O 1
ATOM 687 N N . PRO A 1 88 ? -0.626 -6.868 20.833 1.00 52.69 88 PRO A N 1
ATOM 688 C CA . PRO A 1 88 ? -0.432 -8.265 20.489 1.00 52.69 88 PRO A CA 1
ATOM 689 C C . PRO A 1 88 ? -0.455 -9.088 21.781 1.00 52.69 88 PRO A C 1
ATOM 691 O O . PRO A 1 88 ? 0.576 -9.486 22.317 1.00 52.69 88 PRO A O 1
ATOM 694 N N . ILE A 1 89 ? -1.648 -9.353 22.308 1.00 46.38 89 ILE A N 1
ATOM 695 C CA . ILE A 1 89 ? -1.821 -10.412 23.298 1.00 46.38 89 ILE A CA 1
ATOM 696 C C . ILE A 1 89 ? -1.458 -11.714 22.564 1.00 46.38 89 ILE A C 1
ATOM 698 O O . ILE A 1 89 ? -2.093 -12.012 21.542 1.00 46.38 89 ILE A O 1
ATOM 702 N N . PRO A 1 90 ? -0.454 -12.495 23.025 1.00 48.22 90 PRO A N 1
ATOM 703 C CA . PRO A 1 90 ? -0.305 -13.869 22.571 1.00 48.22 90 PRO A CA 1
ATOM 704 C C . PRO A 1 90 ? -1.646 -14.515 22.866 1.00 48.22 90 PRO A C 1
ATOM 706 O O . PRO A 1 90 ? -2.039 -14.514 24.032 1.00 48.22 90 PRO A O 1
ATOM 709 N N . CYS A 1 91 ? -2.374 -14.971 21.841 1.00 54.41 91 CYS A N 1
ATOM 710 C CA . CYS A 1 91 ? -3.635 -15.676 22.026 1.00 54.41 91 CYS A CA 1
ATOM 711 C C . CYS A 1 91 ? -3.393 -16.767 23.075 1.00 54.41 91 CYS A C 1
ATOM 713 O O . CYS A 1 91 ? -2.751 -17.780 22.797 1.00 54.41 91 CYS A O 1
ATOM 715 N N . GLY A 1 92 ? -3.790 -16.500 24.321 1.00 42.56 92 GLY A N 1
ATOM 716 C CA . GLY A 1 92 ? -3.557 -17.410 25.424 1.00 42.56 92 GLY A CA 1
ATOM 717 C C . GLY A 1 92 ? -4.282 -18.701 25.093 1.00 42.56 92 GLY A C 1
ATOM 718 O O . GLY A 1 92 ? -5.439 -18.652 24.675 1.00 42.56 92 GLY A O 1
ATOM 719 N N . ASN A 1 93 ? -3.568 -19.819 25.228 1.00 47.56 93 ASN A N 1
ATOM 720 C CA . ASN A 1 93 ? -4.035 -21.195 25.060 1.00 47.56 93 ASN A CA 1
ATOM 721 C C . ASN A 1 93 ? -5.563 -21.342 25.242 1.00 47.56 93 ASN A C 1
ATOM 723 O O . ASN A 1 93 ? -6.037 -21.464 26.369 1.00 47.56 93 ASN A O 1
ATOM 727 N N . GLY A 1 94 ? -6.324 -21.337 24.139 1.00 43.56 94 GLY A N 1
ATOM 728 C CA . GLY A 1 94 ? -7.755 -21.675 24.133 1.00 43.56 94 GLY A CA 1
ATOM 729 C C . GLY A 1 94 ? -8.770 -20.550 23.880 1.00 43.56 94 GLY A C 1
ATOM 730 O O . GLY A 1 94 ? -9.964 -20.829 23.966 1.00 43.56 94 GLY A O 1
ATOM 731 N N . ILE A 1 95 ? -8.365 -19.316 23.546 1.00 45.19 95 ILE A N 1
ATOM 732 C CA . ILE A 1 95 ? -9.304 -18.275 23.074 1.00 45.19 95 ILE A CA 1
ATOM 733 C C . ILE A 1 95 ? -9.255 -18.184 21.542 1.00 45.19 95 ILE A C 1
ATOM 735 O O . ILE A 1 95 ? -8.252 -17.772 20.967 1.00 45.19 95 ILE A O 1
ATOM 739 N N . ASN A 1 96 ? -10.358 -18.546 20.880 1.00 47.28 96 ASN A N 1
ATOM 740 C CA . ASN A 1 96 ? -10.453 -18.658 19.415 1.00 47.28 96 ASN A CA 1
ATOM 741 C C . ASN A 1 96 ? -10.742 -17.327 18.689 1.00 47.28 96 ASN A C 1
ATOM 743 O O . ASN A 1 96 ? -10.926 -17.320 17.475 1.00 47.28 96 ASN A O 1
ATOM 747 N N . THR A 1 97 ? -10.824 -16.204 19.404 1.00 48.72 97 THR A N 1
ATOM 748 C CA . THR A 1 97 ? -11.116 -14.886 18.819 1.00 48.72 97 THR A CA 1
ATOM 749 C C . THR A 1 97 ? -10.239 -13.831 19.465 1.00 48.72 97 THR A C 1
ATOM 751 O O . THR A 1 97 ? -10.611 -13.201 20.455 1.00 48.72 97 THR A O 1
ATOM 754 N N . CYS A 1 98 ? -9.053 -13.644 18.906 1.00 53.16 98 CYS A N 1
ATOM 755 C CA . CYS A 1 98 ? -8.218 -12.513 19.256 1.00 53.16 98 CYS A CA 1
ATOM 756 C C . CYS A 1 98 ? -8.788 -11.289 18.532 1.00 53.16 98 CYS A C 1
ATOM 758 O O . CYS A 1 98 ? -8.699 -11.150 17.312 1.00 53.16 98 CYS A O 1
ATOM 760 N N . GLN A 1 99 ? -9.500 -10.451 19.284 1.00 56.06 99 GLN A N 1
ATOM 761 C CA . GLN A 1 99 ? -10.006 -9.192 18.768 1.00 56.06 99 GLN A CA 1
ATOM 762 C C . GLN A 1 99 ? -8.810 -8.254 18.689 1.00 56.06 99 GLN A C 1
ATOM 764 O O . GLN A 1 99 ? -8.390 -7.723 19.701 1.00 56.06 99 GLN A O 1
ATOM 769 N N . TYR A 1 100 ? -8.222 -8.111 17.510 1.00 66.75 100 TYR A N 1
ATOM 770 C CA . TYR A 1 100 ? -7.203 -7.100 17.257 1.00 66.75 100 TYR A CA 1
ATOM 771 C C . TYR A 1 100 ? -7.867 -5.824 16.735 1.00 66.75 100 TYR A C 1
ATOM 773 O O . TYR A 1 100 ? -8.950 -5.893 16.139 1.00 66.75 100 TYR A O 1
ATOM 781 N N . GLY A 1 101 ? -7.227 -4.671 16.938 1.00 77.25 101 GLY A N 1
ATOM 782 C CA . GLY A 1 101 ? -7.500 -3.453 16.172 1.00 77.25 101 GLY A CA 1
ATOM 783 C C . GLY A 1 101 ? -7.251 -3.684 14.673 1.00 77.25 101 GLY A C 1
ATOM 784 O O . GLY A 1 101 ? -7.457 -4.775 14.150 1.00 77.25 101 GLY A O 1
ATOM 785 N N . TYR A 1 102 ? -6.742 -2.697 13.946 1.00 87.56 102 TYR A N 1
ATOM 786 C CA . TYR A 1 102 ? -6.426 -2.883 12.518 1.00 87.56 102 TYR A CA 1
ATOM 787 C C . TYR A 1 102 ? -5.040 -3.507 12.280 1.00 87.56 102 TYR A C 1
ATOM 789 O O . TYR A 1 102 ? -4.376 -3.205 11.298 1.00 87.56 102 TYR A O 1
ATOM 797 N N . VAL A 1 103 ? -4.571 -4.361 13.192 1.00 87.00 103 VAL A N 1
ATOM 798 C CA . VAL A 1 103 ? -3.294 -5.075 13.049 1.00 87.00 103 VAL A CA 1
ATOM 799 C C . VAL A 1 103 ? -3.530 -6.338 12.228 1.00 87.00 103 VAL A C 1
ATOM 801 O O . VAL A 1 103 ? -4.366 -7.163 12.593 1.00 87.00 103 VAL A O 1
ATOM 804 N N . ALA A 1 104 ? -2.798 -6.492 11.127 1.00 88.25 104 ALA A N 1
ATOM 805 C CA . ALA A 1 104 ? -2.935 -7.626 10.221 1.00 88.25 104 ALA A CA 1
ATOM 806 C C . ALA A 1 104 ? -1.635 -7.882 9.454 1.00 88.25 104 ALA A C 1
ATOM 808 O O . ALA A 1 104 ? -1.009 -6.968 8.930 1.00 88.25 104 ALA A O 1
ATOM 809 N N . ASN A 1 105 ? -1.236 -9.145 9.363 1.00 86.62 105 ASN A N 1
ATOM 810 C CA . ASN A 1 105 ? -0.124 -9.617 8.532 1.00 86.62 105 ASN A CA 1
ATOM 811 C C . ASN A 1 105 ? -0.579 -10.627 7.467 1.00 86.62 105 ASN A C 1
ATOM 813 O O . ASN A 1 105 ? 0.231 -11.102 6.675 1.00 86.62 105 ASN A O 1
ATOM 817 N N . VAL A 1 106 ? -1.867 -10.970 7.474 1.00 85.62 106 VAL A N 1
ATOM 818 C CA . VAL A 1 106 ? -2.531 -11.881 6.545 1.00 85.62 106 VAL A CA 1
ATOM 819 C C . VAL A 1 106 ? -3.950 -11.381 6.297 1.00 85.62 106 V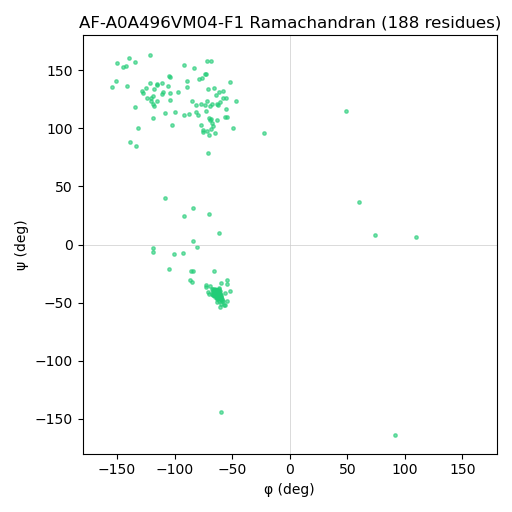AL A C 1
ATOM 821 O O . VAL A 1 106 ? -4.550 -10.743 7.166 1.00 85.62 106 VAL A O 1
ATOM 824 N N . LYS A 1 107 ? -4.501 -11.705 5.125 1.00 89.56 107 LYS A N 1
ATOM 825 C CA . LYS A 1 107 ? -5.894 -11.405 4.795 1.00 89.56 107 LYS A CA 1
ATOM 826 C C . LYS A 1 107 ? -6.838 -12.102 5.790 1.00 89.56 107 LYS A C 1
ATOM 828 O O . LYS A 1 107 ? -6.780 -13.331 5.897 1.00 89.56 107 LYS A O 1
ATOM 833 N N . PRO A 1 108 ? -7.712 -11.370 6.505 1.00 88.25 108 PRO A N 1
ATOM 834 C CA . PRO A 1 108 ? -8.689 -11.990 7.391 1.00 88.25 108 PRO A CA 1
ATOM 835 C C . PRO A 1 108 ? -9.798 -12.691 6.599 1.00 88.25 108 PRO A C 1
ATOM 837 O O . PRO A 1 108 ? -10.071 -12.375 5.439 1.00 88.25 108 PRO A O 1
ATOM 840 N N . THR A 1 109 ? -10.467 -13.650 7.239 1.00 87.94 109 THR A N 1
ATOM 841 C CA . THR A 1 109 ? -11.658 -14.282 6.657 1.00 87.94 109 THR A CA 1
ATOM 842 C C . THR A 1 109 ? -12.852 -13.343 6.795 1.00 87.94 109 THR A C 1
ATOM 844 O O . THR A 1 109 ? -13.233 -12.973 7.904 1.00 87.94 109 THR A O 1
ATOM 847 N N . VAL A 1 110 ? -13.454 -12.975 5.666 1.00 89.94 110 VAL A N 1
ATOM 848 C CA . VAL A 1 110 ? -14.627 -12.097 5.623 1.00 89.94 110 VAL A CA 1
ATOM 849 C C . VAL A 1 110 ? -15.895 -12.937 5.753 1.00 89.94 110 VAL A C 1
ATOM 851 O O . VAL A 1 110 ? -16.236 -13.697 4.851 1.00 89.94 110 VAL A O 1
ATOM 854 N N . ASN A 1 111 ? -16.607 -12.786 6.871 1.00 84.38 111 ASN A N 1
ATOM 855 C CA . ASN A 1 111 ? -17.829 -13.551 7.160 1.00 84.38 111 ASN A CA 1
ATOM 856 C C . ASN A 1 111 ? -19.130 -12.773 6.884 1.00 84.38 111 ASN A C 1
ATOM 858 O O . ASN A 1 111 ? -20.211 -13.346 6.982 1.00 84.38 111 ASN A O 1
ATOM 862 N N . GLN A 1 112 ? -19.046 -11.474 6.581 1.00 90.19 112 GLN A N 1
ATOM 863 C CA . GLN A 1 112 ? -20.198 -10.584 6.415 1.00 90.19 112 GLN A CA 1
ATOM 864 C C . GLN A 1 112 ? -19.850 -9.459 5.428 1.00 90.19 112 GLN A C 1
ATOM 866 O O . GLN A 1 112 ? -18.744 -8.926 5.483 1.00 90.19 112 GLN A O 1
ATOM 871 N N . ASN A 1 113 ? -20.788 -9.077 4.554 1.00 93.31 113 ASN A N 1
ATOM 872 C CA . ASN A 1 113 ? -20.646 -7.903 3.688 1.00 93.31 113 ASN A CA 1
ATOM 873 C C . ASN A 1 113 ? -21.245 -6.666 4.378 1.00 93.31 113 ASN A C 1
ATOM 875 O O . ASN A 1 113 ? -22.468 -6.566 4.531 1.00 93.31 113 ASN A O 1
ATOM 879 N 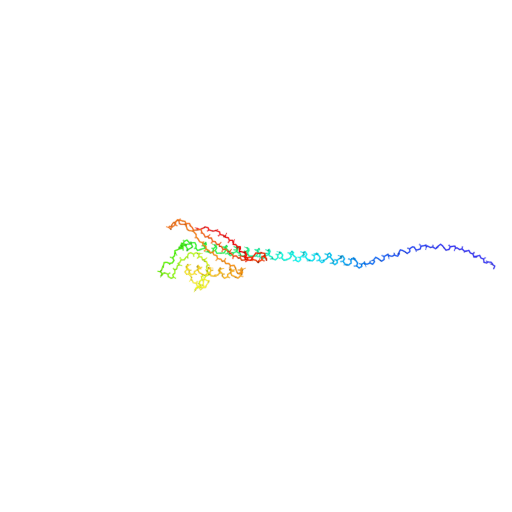N . CYS A 1 114 ? -20.390 -5.723 4.768 1.00 94.12 114 CYS A N 1
ATOM 880 C CA . CYS A 1 114 ? -20.801 -4.544 5.531 1.00 94.12 114 CYS A CA 1
ATOM 881 C C . CYS A 1 114 ? -21.410 -3.411 4.688 1.00 94.12 114 CYS A C 1
ATOM 883 O O . CYS A 1 114 ? -21.887 -2.436 5.262 1.00 94.12 114 CYS A O 1
ATOM 885 N N . ASP A 1 115 ? -21.478 -3.555 3.359 1.00 93.19 115 ASP A N 1
ATOM 886 C CA . ASP A 1 115 ? -22.178 -2.606 2.477 1.00 93.19 115 ASP A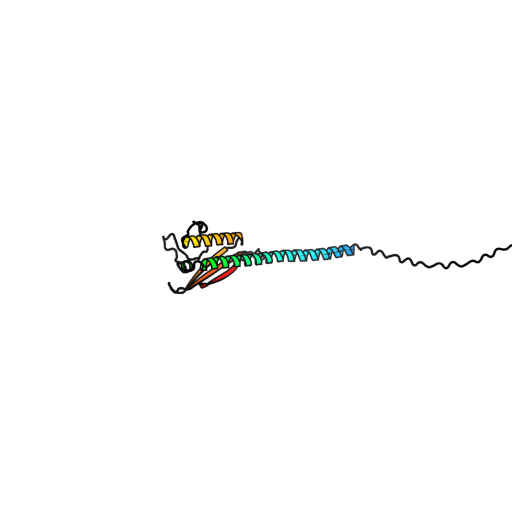 CA 1
ATOM 887 C C . ASP A 1 115 ? -23.683 -2.894 2.392 1.00 93.19 115 ASP A C 1
ATOM 889 O O . ASP A 1 115 ? -24.485 -2.025 2.056 1.00 93.19 115 ASP A O 1
ATOM 893 N N . THR A 1 116 ? -24.082 -4.134 2.679 1.00 94.25 116 THR A N 1
ATOM 894 C CA . THR A 1 116 ? -25.466 -4.614 2.502 1.00 94.25 116 THR A CA 1
ATOM 895 C C . THR A 1 116 ? -26.121 -5.073 3.799 1.00 94.25 116 THR A C 1
ATOM 897 O O . THR A 1 116 ? -27.312 -5.384 3.821 1.00 94.25 116 THR A O 1
ATOM 900 N N . SER A 1 117 ? -25.369 -5.114 4.897 1.00 93.75 117 SER A N 1
ATOM 901 C CA . SER A 1 117 ? -25.846 -5.588 6.191 1.00 93.75 117 SER A CA 1
ATOM 902 C C . SER A 1 117 ? -25.136 -4.884 7.343 1.00 93.75 117 SER A C 1
ATOM 904 O O . SER A 1 117 ? -24.026 -4.379 7.190 1.00 93.75 117 SER A O 1
ATOM 906 N N . LEU A 1 118 ? -25.780 -4.845 8.510 1.00 92.88 118 LEU A N 1
ATOM 907 C CA . LEU A 1 118 ? -25.195 -4.236 9.702 1.00 92.88 118 LEU A CA 1
ATOM 908 C C . LEU A 1 118 ? -24.062 -5.116 10.246 1.00 92.88 118 LEU A C 1
ATOM 910 O O . LEU A 1 118 ? -24.286 -6.276 10.588 1.00 92.88 118 LEU A O 1
ATOM 914 N N . CYS A 1 119 ? -22.869 -4.538 10.369 1.00 92.94 119 CYS A N 1
ATOM 915 C CA . CYS A 1 119 ? -21.693 -5.199 10.925 1.00 92.94 119 CYS A CA 1
ATOM 916 C C . CYS A 1 119 ? -21.384 -4.724 12.344 1.00 92.94 119 CYS A C 1
ATOM 918 O O . CYS A 1 119 ? -21.503 -3.543 12.672 1.00 92.94 119 CYS A O 1
ATOM 920 N N . THR A 1 120 ? -20.914 -5.646 13.182 1.00 90.94 120 THR A N 1
ATOM 921 C CA . THR A 1 120 ? -20.200 -5.276 14.410 1.00 90.94 120 THR A CA 1
ATOM 922 C C . THR A 1 120 ? -18.848 -4.638 14.059 1.00 90.94 120 THR A C 1
ATOM 924 O O . THR A 1 120 ? -18.306 -4.922 12.990 1.00 90.94 120 THR A O 1
ATOM 927 N N . PRO A 1 121 ? -18.239 -3.834 14.949 1.00 88.44 121 PRO A N 1
ATOM 928 C CA . PRO A 1 121 ? -16.934 -3.223 14.682 1.00 88.44 121 PRO A CA 1
ATOM 929 C C . PRO A 1 121 ? -15.825 -4.220 14.298 1.00 88.44 121 PRO A C 1
ATOM 931 O O . PRO A 1 121 ? -14.985 -3.911 13.458 1.00 88.44 121 PRO A O 1
ATOM 934 N N . ALA A 1 122 ? -15.849 -5.437 14.855 1.00 86.75 122 ALA A N 1
ATOM 935 C CA . ALA A 1 122 ? -14.896 -6.489 14.498 1.00 86.75 122 ALA A CA 1
ATOM 936 C C . ALA A 1 122 ? -15.136 -7.052 13.086 1.00 86.75 122 ALA A C 1
ATOM 938 O O . ALA A 1 122 ? -14.177 -7.264 12.347 1.00 86.75 122 ALA A O 1
ATOM 939 N N . GLN A 1 123 ? -16.402 -7.249 12.697 1.00 90.81 123 GLN A N 1
ATOM 940 C CA . GLN A 1 123 ? -16.760 -7.677 11.339 1.00 90.81 123 GLN A CA 1
ATOM 941 C C . GLN A 1 123 ? -16.452 -6.592 10.307 1.00 90.81 123 GLN A C 1
ATOM 943 O O . GLN A 1 123 ? -15.979 -6.916 9.224 1.00 90.81 123 GLN A O 1
ATOM 948 N N . LEU A 1 124 ? -16.679 -5.319 10.652 1.00 91.50 124 LEU A N 1
ATOM 949 C CA . LEU A 1 124 ? -16.338 -4.187 9.793 1.00 91.50 124 LEU A CA 1
ATOM 950 C C . LEU A 1 124 ? -14.831 -4.130 9.535 1.00 91.50 124 LEU A C 1
ATOM 952 O O . LEU A 1 124 ? -14.424 -4.063 8.384 1.00 91.50 124 LEU A O 1
ATOM 956 N N . ARG A 1 125 ? -14.003 -4.284 10.577 1.00 91.44 125 ARG A N 1
ATOM 957 C CA . ARG A 1 125 ? -12.544 -4.400 10.427 1.00 91.44 125 ARG A CA 1
ATOM 958 C C . ARG A 1 125 ? -12.155 -5.530 9.468 1.00 91.44 125 ARG A C 1
ATOM 960 O O . ARG A 1 125 ? -11.313 -5.322 8.601 1.00 91.44 125 ARG A O 1
ATOM 967 N N . ASP A 1 126 ? -12.726 -6.727 9.629 1.00 90.94 126 ASP A N 1
ATOM 968 C CA . ASP A 1 126 ? -12.405 -7.862 8.749 1.00 90.94 126 ASP A CA 1
ATOM 969 C C . ASP A 1 126 ? -12.834 -7.616 7.305 1.00 90.94 126 ASP A C 1
ATOM 971 O O . ASP A 1 126 ? -12.102 -7.976 6.386 1.00 90.94 126 ASP A O 1
ATOM 975 N N . TYR A 1 127 ? -13.988 -6.981 7.106 1.00 94.00 127 TYR A N 1
ATOM 976 C CA . TYR A 1 127 ? -14.471 -6.580 5.790 1.00 94.00 127 TYR A CA 1
ATOM 977 C C . TYR A 1 127 ? -13.540 -5.558 5.127 1.00 94.00 127 TYR A C 1
ATOM 979 O O . TYR A 1 127 ? -13.107 -5.764 3.994 1.00 94.00 127 TYR A O 1
ATOM 987 N N . ASP A 1 128 ? -13.178 -4.501 5.855 1.00 94.62 128 ASP A N 1
ATOM 988 C CA . ASP A 1 128 ? -12.288 -3.432 5.400 1.00 94.62 128 ASP A CA 1
ATOM 989 C C . ASP A 1 128 ? -10.906 -3.984 5.024 1.00 94.62 128 ASP A C 1
ATOM 991 O O . ASP A 1 128 ? -10.437 -3.794 3.900 1.00 94.62 128 ASP A O 1
ATOM 995 N N . LEU A 1 129 ? -10.292 -4.761 5.923 1.00 93.69 129 LEU A N 1
ATOM 996 C CA . LEU A 1 129 ? -9.012 -5.424 5.676 1.00 93.69 129 LEU A CA 1
ATOM 997 C C . LEU A 1 129 ? -9.101 -6.424 4.521 1.00 93.69 129 LEU A C 1
ATOM 999 O O . LEU A 1 129 ? -8.207 -6.460 3.680 1.00 93.69 129 LEU A O 1
ATOM 1003 N N . GLY A 1 130 ? -10.160 -7.232 4.457 1.00 94.62 130 GLY A N 1
ATOM 1004 C CA . GLY A 1 130 ? -10.365 -8.200 3.382 1.00 94.62 130 GLY A CA 1
ATOM 1005 C C . GLY A 1 130 ? -10.397 -7.525 2.013 1.00 94.62 130 GLY A C 1
ATOM 1006 O O . GLY A 1 130 ? -9.650 -7.919 1.117 1.00 94.62 130 GLY A O 1
ATOM 1007 N N . ASN A 1 131 ? -11.181 -6.453 1.899 1.00 95.12 131 ASN A N 1
ATOM 1008 C CA . ASN A 1 131 ? -11.276 -5.639 0.694 1.00 95.12 131 ASN A CA 1
ATOM 1009 C C . ASN A 1 131 ? -9.953 -4.937 0.350 1.00 95.12 131 ASN A C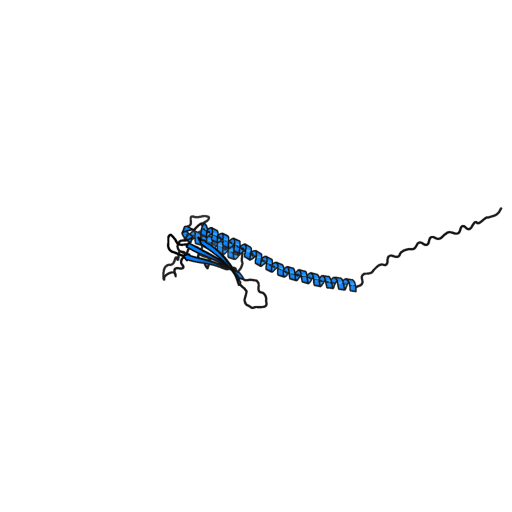 1
ATOM 1011 O O . ASN A 1 131 ? -9.592 -4.840 -0.824 1.00 95.12 131 ASN A O 1
ATOM 1015 N N . TRP A 1 132 ? -9.226 -4.447 1.356 1.00 96.06 132 TRP A N 1
ATOM 1016 C CA . TRP A 1 132 ? -7.917 -3.827 1.172 1.00 96.06 132 TRP A CA 1
ATOM 1017 C C . TRP A 1 132 ? -6.881 -4.823 0.641 1.00 96.06 132 TRP A C 1
ATOM 1019 O O . TRP A 1 132 ? -6.171 -4.513 -0.314 1.00 96.06 132 TRP A O 1
ATOM 1029 N N . TYR A 1 133 ? -6.832 -6.038 1.195 1.00 95.69 133 TYR A N 1
ATOM 1030 C CA . TYR A 1 133 ? -5.955 -7.106 0.710 1.00 95.69 133 TYR A CA 1
ATOM 1031 C C . TYR A 1 133 ? -6.317 -7.547 -0.715 1.00 95.69 133 TYR A C 1
ATOM 1033 O O . TYR A 1 133 ? -5.410 -7.750 -1.519 1.00 95.69 133 TYR A O 1
ATOM 1041 N N . ASP A 1 134 ? -7.608 -7.627 -1.056 1.00 95.06 134 ASP A N 1
ATOM 1042 C CA . ASP A 1 134 ? -8.051 -7.914 -2.430 1.00 95.06 134 ASP A CA 1
ATOM 1043 C C . ASP A 1 134 ? -7.587 -6.835 -3.417 1.00 95.06 134 ASP A C 1
ATOM 1045 O O . ASP A 1 134 ? -7.070 -7.139 -4.497 1.00 95.06 134 ASP A O 1
ATOM 1049 N N . ARG A 1 135 ? -7.703 -5.556 -3.034 1.00 95.38 135 ARG A N 1
ATOM 1050 C CA . ARG A 1 135 ? -7.176 -4.449 -3.840 1.00 95.38 135 ARG A CA 1
ATOM 1051 C C . ARG A 1 135 ? -5.655 -4.506 -3.950 1.00 95.38 135 ARG A C 1
ATOM 1053 O O . ARG A 1 135 ? -5.138 -4.339 -5.051 1.00 95.38 135 ARG A O 1
ATOM 1060 N N . LEU A 1 136 ? -4.945 -4.789 -2.859 1.00 95.44 136 LEU A N 1
ATOM 1061 C CA . LEU A 1 136 ? -3.487 -4.898 -2.840 1.00 95.44 136 LEU A CA 1
ATOM 1062 C C . LEU A 1 136 ? -2.987 -5.989 -3.791 1.00 95.44 136 LEU A C 1
ATOM 1064 O O . LEU A 1 136 ? -2.097 -5.720 -4.596 1.00 95.44 136 LEU A O 1
ATOM 1068 N N . GLU A 1 137 ? -3.591 -7.177 -3.751 1.00 93.56 137 GLU A N 1
ATOM 1069 C CA . GLU A 1 137 ? -3.239 -8.289 -4.640 1.00 93.56 137 GLU A CA 1
ATOM 1070 C C . GLU A 1 137 ? -3.532 -7.958 -6.112 1.00 93.56 137 GLU A C 1
ATOM 1072 O O . GLU A 1 137 ? -2.717 -8.255 -6.989 1.00 93.56 137 GLU A O 1
ATOM 1077 N N . SER A 1 138 ? -4.655 -7.286 -6.388 1.00 94.50 138 SER A N 1
ATOM 1078 C CA . SER A 1 138 ? -5.033 -6.906 -7.755 1.00 94.50 138 SER A CA 1
ATOM 1079 C C . SER A 1 138 ? -4.187 -5.767 -8.346 1.00 94.50 138 SER A C 1
ATOM 1081 O O . SER A 1 138 ? -3.884 -5.786 -9.540 1.00 94.50 138 SER A O 1
ATOM 1083 N N . SER A 1 139 ? -3.786 -4.785 -7.531 1.00 93.62 139 SER A N 1
ATOM 1084 C CA . SER A 1 139 ? -3.031 -3.606 -7.976 1.00 93.62 139 SER A CA 1
ATOM 1085 C C . SER A 1 139 ? -1.523 -3.841 -7.999 1.00 93.62 139 SER A C 1
ATOM 1087 O O . SER A 1 139 ? -0.814 -3.219 -8.790 1.00 93.62 139 SER A O 1
ATOM 1089 N N . ILE A 1 140 ? -1.005 -4.700 -7.118 1.00 92.12 140 ILE A N 1
ATOM 1090 C CA . ILE A 1 140 ? 0.430 -4.958 -6.973 1.00 92.12 140 ILE A CA 1
ATOM 1091 C C . ILE A 1 140 ? 0.645 -6.477 -6.906 1.00 92.12 140 ILE A C 1
ATOM 1093 O O . ILE A 1 140 ? 0.752 -7.042 -5.815 1.00 92.12 140 ILE A O 1
ATOM 1097 N N . PRO A 1 141 ? 0.740 -7.162 -8.061 1.00 85.56 141 PRO A N 1
ATOM 1098 C CA . PRO A 1 141 ? 0.958 -8.604 -8.096 1.00 85.56 141 PRO A CA 1
ATOM 1099 C C . PRO A 1 141 ? 2.242 -9.000 -7.357 1.00 85.56 141 PRO A C 1
ATOM 1101 O O . PRO A 1 141 ? 3.323 -8.480 -7.639 1.00 85.56 141 PRO A O 1
ATOM 1104 N N . GLY A 1 142 ? 2.129 -9.921 -6.397 1.00 84.75 142 GLY A N 1
ATOM 1105 C CA . GLY A 1 142 ? 3.249 -10.334 -5.542 1.00 84.75 142 GLY A CA 1
ATOM 1106 C C . GLY A 1 142 ? 3.653 -9.305 -4.478 1.00 84.75 142 GLY A C 1
ATOM 1107 O O . GLY A 1 142 ? 4.684 -9.484 -3.825 1.00 84.75 142 GLY A O 1
ATOM 1108 N N . GLY A 1 143 ? 2.868 -8.238 -4.308 1.00 89.62 143 GLY A N 1
ATOM 1109 C CA . GLY A 1 143 ? 2.967 -7.325 -3.181 1.00 89.62 143 GLY A CA 1
ATOM 1110 C C . GLY A 1 143 ? 2.411 -7.955 -1.904 1.00 89.62 143 GLY A C 1
ATOM 1111 O O . GLY A 1 143 ? 1.461 -8.733 -1.937 1.00 89.62 143 GLY A O 1
ATOM 1112 N N . THR A 1 144 ? 2.993 -7.608 -0.762 1.00 91.25 144 THR A N 1
ATOM 1113 C CA . THR A 1 144 ? 2.532 -8.027 0.565 1.00 91.25 144 THR A CA 1
ATOM 1114 C C . THR A 1 144 ? 2.300 -6.806 1.440 1.00 91.25 144 THR A C 1
ATOM 1116 O O . THR A 1 144 ? 3.148 -5.913 1.484 1.00 91.25 144 THR A O 1
ATOM 1119 N N . GLY A 1 145 ? 1.174 -6.785 2.151 1.00 92.94 145 GLY A N 1
ATOM 1120 C CA . GLY A 1 145 ? 0.808 -5.730 3.091 1.00 92.94 145 GLY A CA 1
ATOM 1121 C C . GLY A 1 145 ? 0.847 -6.211 4.540 1.00 92.94 145 GLY A C 1
ATOM 1122 O O . GLY A 1 145 ? 0.272 -7.254 4.859 1.00 92.94 145 GLY A O 1
ATOM 1123 N N . VAL A 1 146 ? 1.491 -5.446 5.419 1.00 91.62 146 VAL A N 1
ATOM 1124 C CA . VAL A 1 146 ? 1.507 -5.679 6.868 1.00 91.62 146 VAL A CA 1
ATOM 1125 C C . VAL A 1 146 ? 1.108 -4.396 7.579 1.00 91.62 146 VAL A C 1
ATOM 1127 O O . VAL A 1 146 ? 1.630 -3.324 7.294 1.00 91.62 146 VAL A O 1
ATOM 1130 N N . ILE A 1 147 ? 0.187 -4.507 8.525 1.00 92.75 147 ILE A N 1
ATOM 1131 C CA . ILE A 1 147 ? -0.238 -3.418 9.389 1.00 92.75 147 ILE A CA 1
ATOM 1132 C C . ILE A 1 147 ? 0.113 -3.814 10.813 1.00 92.75 147 ILE A C 1
ATOM 1134 O O . ILE A 1 147 ? -0.368 -4.823 11.330 1.00 92.75 147 ILE A O 1
ATOM 1138 N N . SER A 1 148 ? 0.965 -3.020 11.445 1.00 89.62 148 SER A N 1
ATOM 1139 C CA . SER A 1 148 ? 1.359 -3.184 12.840 1.00 89.62 148 SER A CA 1
ATOM 1140 C C . SER A 1 148 ? 1.011 -1.934 13.631 1.00 89.62 148 SER A C 1
ATOM 1142 O O . SER A 1 148 ? 0.744 -0.873 13.066 1.00 89.62 148 SER A O 1
ATOM 1144 N N . ALA A 1 149 ? 0.978 -2.057 14.950 1.00 89.44 149 ALA A N 1
ATOM 1145 C CA . ALA A 1 149 ? 0.672 -0.939 15.817 1.00 89.44 149 ALA A CA 1
ATOM 1146 C C . ALA A 1 149 ? 1.517 -0.981 17.084 1.00 89.44 149 ALA A C 1
ATOM 1148 O O . ALA A 1 149 ? 1.952 -2.039 17.536 1.00 89.44 149 ALA A O 1
ATOM 1149 N N . GLN A 1 150 ? 1.730 0.196 17.652 1.00 87.25 150 GLN A N 1
ATOM 1150 C CA . GLN A 1 150 ? 2.410 0.407 18.914 1.00 87.25 150 GLN A CA 1
ATOM 1151 C C . GLN A 1 150 ? 1.512 1.251 19.812 1.00 87.25 150 GLN A C 1
ATOM 1153 O O . GLN A 1 150 ? 1.019 2.299 19.392 1.00 87.25 150 GLN A O 1
ATOM 1158 N N . VAL A 1 151 ? 1.322 0.806 21.051 1.00 85.38 151 VAL A N 1
ATOM 1159 C CA . VAL A 1 151 ? 0.519 1.513 22.050 1.00 85.38 151 VAL A CA 1
ATOM 1160 C C . VAL A 1 151 ? 1.443 2.153 23.077 1.00 85.38 151 VAL A C 1
ATOM 1162 O O . VAL A 1 151 ? 2.418 1.552 23.527 1.00 85.38 151 VAL A O 1
ATOM 1165 N N . ILE A 1 152 ? 1.144 3.395 23.445 1.00 85.69 152 ILE A N 1
ATOM 1166 C CA . ILE A 1 152 ? 1.815 4.111 24.529 1.00 85.69 152 ILE A CA 1
ATOM 1167 C C . ILE A 1 152 ? 0.755 4.558 25.532 1.00 85.69 152 ILE A C 1
ATOM 1169 O O . ILE A 1 152 ? -0.195 5.254 25.179 1.00 85.69 152 ILE A O 1
ATOM 1173 N N . GLY A 1 153 ? 0.947 4.196 26.799 1.00 83.44 153 GLY A N 1
ATOM 1174 C CA . GLY A 1 153 ? 0.017 4.513 27.881 1.00 83.44 153 GLY A CA 1
ATOM 1175 C C . GLY A 1 153 ? -1.034 3.427 28.101 1.00 83.44 153 GLY A C 1
ATOM 1176 O O . GLY A 1 153 ? -0.877 2.288 27.677 1.00 83.44 153 GLY A O 1
ATOM 1177 N N . THR A 1 154 ? -2.096 3.776 28.823 1.00 78.00 154 THR A N 1
ATOM 1178 C CA . THR A 1 154 ? -3.200 2.867 29.161 1.00 78.00 154 THR A CA 1
ATOM 1179 C C . THR A 1 154 ? -4.539 3.555 28.924 1.00 78.00 154 THR A C 1
ATOM 1181 O O . THR A 1 154 ? -4.630 4.784 28.893 1.00 78.00 154 THR A O 1
ATOM 1184 N N . VAL A 1 155 ? -5.593 2.763 28.727 1.00 73.62 155 VAL A N 1
ATOM 1185 C CA . VAL A 1 155 ? -6.963 3.265 28.555 1.00 73.62 155 VAL A CA 1
ATOM 1186 C C . VAL A 1 155 ? -7.366 4.105 29.784 1.00 73.62 155 VAL A C 1
ATOM 1188 O O . VAL A 1 155 ? -7.166 3.638 30.905 1.00 73.62 155 VAL A O 1
ATOM 1191 N N . PRO A 1 156 ? -7.944 5.315 29.621 1.00 75.00 156 PRO A N 1
ATOM 1192 C CA . PRO A 1 156 ? -8.409 5.926 28.369 1.00 75.00 156 PRO A CA 1
ATOM 1193 C C . PRO A 1 156 ? -7.393 6.837 27.651 1.00 75.00 156 PRO A C 1
ATOM 1195 O O . PRO A 1 156 ? -7.650 7.236 26.519 1.00 75.00 156 PRO A O 1
ATOM 1198 N N . ASN A 1 157 ? -6.240 7.144 28.250 1.00 83.94 157 ASN A N 1
ATOM 1199 C CA . ASN A 1 157 ? -5.271 8.125 27.736 1.00 83.94 157 ASN A CA 1
ATOM 1200 C C . ASN A 1 157 ? -4.179 7.512 26.838 1.00 83.94 157 ASN A C 1
ATOM 1202 O O . ASN A 1 157 ? -3.082 8.059 26.726 1.00 83.94 157 ASN A O 1
ATOM 1206 N N . GLN A 1 158 ? -4.453 6.367 26.218 1.00 85.81 158 GLN A N 1
ATOM 1207 C CA . GLN A 1 158 ? -3.498 5.7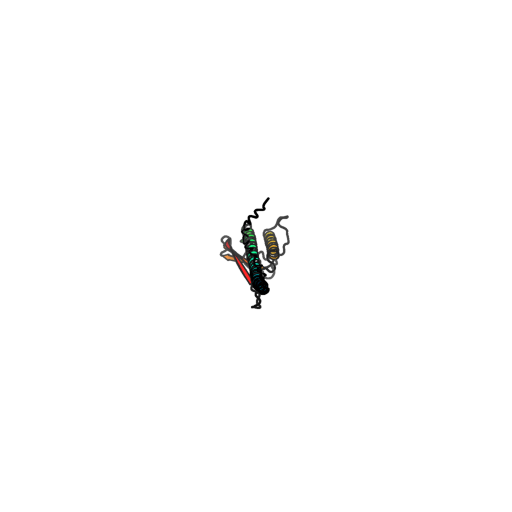13 25.331 1.00 85.81 158 GLN A CA 1
ATOM 1208 C C . GLN A 1 158 ? -3.358 6.452 23.995 1.00 85.81 158 GLN A C 1
ATOM 1210 O O . GLN A 1 158 ? -4.324 6.993 23.448 1.00 85.81 158 GLN A O 1
ATOM 1215 N N . VAL A 1 159 ? -2.148 6.405 23.456 1.00 87.94 159 VAL A N 1
ATOM 1216 C CA . VAL A 1 159 ? -1.796 6.861 22.115 1.00 87.94 159 VAL A CA 1
ATOM 1217 C C . VAL A 1 159 ? -1.463 5.633 21.287 1.00 87.94 159 VAL A C 1
ATOM 1219 O O . VAL A 1 159 ? -0.665 4.802 21.723 1.00 87.94 159 VAL A O 1
ATOM 1222 N N . VAL A 1 160 ? -2.066 5.516 20.105 1.00 89.62 160 VAL A N 1
ATOM 1223 C CA . VAL A 1 160 ? -1.823 4.378 19.217 1.00 89.62 160 VAL A CA 1
ATOM 1224 C C . VAL A 1 160 ? -1.165 4.856 17.933 1.00 89.62 160 VAL A C 1
ATOM 1226 O O . VAL A 1 160 ? -1.720 5.682 17.212 1.00 89.62 160 VAL A O 1
ATOM 1229 N N . THR A 1 161 ? 0.002 4.296 17.630 1.00 91.56 161 THR A N 1
ATOM 1230 C CA . THR A 1 161 ? 0.739 4.544 16.391 1.00 91.56 161 THR A CA 1
ATOM 1231 C C . THR A 1 161 ? 0.660 3.315 15.500 1.00 91.56 161 THR A C 1
ATOM 1233 O O . THR A 1 161 ? 1.210 2.270 15.834 1.00 91.56 161 THR A O 1
ATOM 1236 N N . TYR A 1 162 ? -0.014 3.443 14.364 1.00 92.94 162 TYR A N 1
ATOM 1237 C CA . TYR A 1 162 ? -0.089 2.439 13.312 1.00 92.94 162 TYR A CA 1
ATOM 1238 C C . TYR A 1 162 ? 1.042 2.614 12.296 1.00 92.94 162 TYR A C 1
ATOM 1240 O O . TYR A 1 162 ? 1.360 3.730 11.876 1.00 92.94 162 TYR A O 1
ATOM 1248 N N . TYR A 1 163 ? 1.592 1.489 11.853 1.00 93.31 163 TYR A N 1
ATOM 1249 C CA . TYR A 1 163 ? 2.541 1.381 10.756 1.00 93.31 163 TYR A CA 1
ATOM 1250 C C . TYR A 1 163 ? 1.927 0.504 9.670 1.00 93.31 163 TYR A C 1
ATOM 1252 O O . TYR A 1 163 ? 1.599 -0.654 9.917 1.00 93.31 163 TYR A O 1
ATOM 1260 N N . VAL A 1 164 ? 1.785 1.057 8.471 1.00 95.75 164 VAL A N 1
ATOM 1261 C CA . VAL A 1 164 ? 1.356 0.319 7.280 1.00 95.75 164 VAL A CA 1
ATOM 1262 C C . VAL A 1 164 ? 2.591 0.085 6.431 1.00 95.75 164 VAL A C 1
ATOM 1264 O O . VAL A 1 164 ? 3.294 1.034 6.094 1.00 95.75 164 VAL A O 1
ATOM 1267 N N . GLU A 1 165 ? 2.871 -1.163 6.099 1.00 95.50 165 GLU A N 1
ATOM 1268 C CA . GLU A 1 165 ? 4.021 -1.580 5.309 1.00 95.50 165 GLU A CA 1
ATOM 1269 C C . GLU A 1 165 ? 3.541 -2.301 4.061 1.00 95.50 165 GLU A C 1
ATOM 1271 O O . GLU A 1 165 ? 2.776 -3.259 4.146 1.00 95.50 165 GLU A O 1
ATOM 1276 N N . ILE A 1 166 ? 4.002 -1.845 2.900 1.00 95.56 166 ILE A N 1
ATOM 1277 C CA . ILE A 1 166 ? 3.770 -2.528 1.629 1.00 95.56 166 ILE A CA 1
ATOM 1278 C C . ILE A 1 166 ? 5.130 -2.872 1.043 1.00 95.56 166 ILE A C 1
ATOM 1280 O O . ILE A 1 166 ? 5.970 -1.994 0.821 1.00 95.56 166 ILE A O 1
ATOM 1284 N N . THR A 1 167 ? 5.325 -4.158 0.786 1.00 92.69 167 THR A N 1
ATOM 1285 C CA . THR A 1 167 ? 6.541 -4.717 0.202 1.00 92.69 167 THR A CA 1
ATOM 1286 C C . THR A 1 167 ? 6.217 -5.315 -1.151 1.00 92.69 167 THR A C 1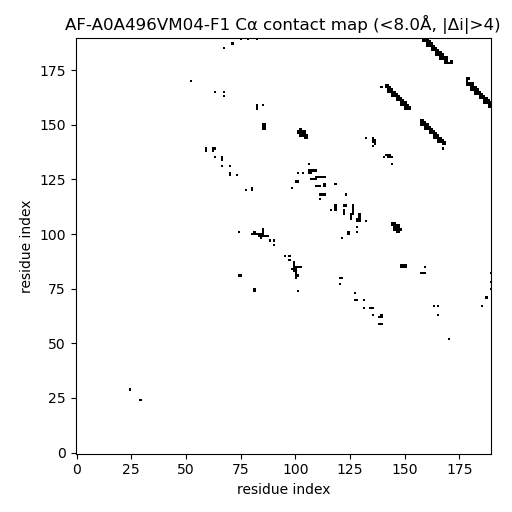
ATOM 1288 O O . THR A 1 167 ? 5.215 -6.003 -1.296 1.00 92.69 167 THR A O 1
ATOM 1291 N N . TRP A 1 168 ? 7.065 -5.083 -2.145 1.00 90.56 168 TRP A N 1
ATOM 1292 C CA . TRP A 1 168 ? 6.954 -5.723 -3.452 1.00 90.56 168 TRP A CA 1
ATOM 1293 C C . TRP A 1 168 ? 8.332 -6.113 -3.976 1.00 90.56 168 TRP A C 1
ATOM 1295 O O . TRP A 1 168 ? 9.364 -5.598 -3.537 1.00 90.56 168 TRP A O 1
ATOM 1305 N N . ARG A 1 169 ? 8.348 -7.040 -4.930 1.00 83.69 169 ARG A N 1
ATOM 1306 C CA . ARG A 1 169 ? 9.576 -7.502 -5.582 1.00 83.69 169 ARG A CA 1
ATOM 1307 C C . ARG A 1 169 ? 9.868 -6.630 -6.797 1.00 83.69 169 ARG A C 1
ATOM 1309 O O . ARG A 1 169 ? 8.959 -6.319 -7.569 1.00 83.69 169 ARG A O 1
ATOM 1316 N N . LEU A 1 170 ? 11.123 -6.230 -6.969 1.00 77.00 170 LEU A N 1
ATOM 1317 C CA . LEU A 1 170 ? 11.577 -5.589 -8.200 1.00 77.00 170 LEU A CA 1
ATOM 1318 C C . LEU A 1 170 ? 11.910 -6.658 -9.249 1.00 77.00 170 LEU A C 1
ATOM 1320 O O . LEU A 1 170 ? 12.253 -7.795 -8.913 1.00 77.00 170 LEU A O 1
ATOM 1324 N N . ARG A 1 171 ? 11.769 -6.296 -10.530 1.00 65.62 171 ARG A N 1
ATOM 1325 C CA . ARG A 1 171 ? 12.172 -7.156 -11.649 1.00 65.62 171 ARG A CA 1
ATOM 1326 C C . ARG A 1 171 ? 13.688 -7.347 -11.591 1.00 65.62 171 ARG A C 1
ATOM 1328 O O . ARG A 1 171 ? 14.402 -6.355 -11.502 1.00 65.62 171 ARG A O 1
ATOM 1335 N N . GLU A 1 172 ? 14.129 -8.601 -11.633 1.00 59.84 172 GLU A N 1
ATOM 1336 C CA . GLU A 1 172 ? 15.531 -9.019 -11.508 1.00 59.84 172 GLU A CA 1
ATOM 1337 C C . GLU A 1 172 ? 16.476 -8.178 -12.386 1.00 59.84 172 GLU A C 1
ATOM 1339 O O . GLU A 1 172 ? 16.313 -8.114 -13.606 1.00 59.84 172 GLU A O 1
ATOM 1344 N N . GLU A 1 173 ? 17.488 -7.561 -11.768 1.00 55.09 173 GLU A N 1
ATOM 1345 C CA . GLU A 1 173 ? 18.754 -7.290 -12.448 1.00 55.09 173 GLU A CA 1
ATOM 1346 C C . GLU A 1 173 ? 19.579 -8.583 -12.395 1.00 55.09 173 GLU A C 1
ATOM 1348 O O . GLU A 1 173 ? 19.880 -9.097 -11.321 1.00 55.09 173 GLU A O 1
ATOM 1353 N N . GLU A 1 174 ? 19.933 -9.112 -13.566 1.00 51.62 174 GLU A N 1
ATOM 1354 C CA . GLU A 1 174 ? 20.517 -10.442 -13.835 1.00 51.62 174 GLU A CA 1
ATOM 1355 C C . GLU A 1 174 ? 21.889 -10.719 -13.167 1.00 51.62 174 GLU A C 1
ATOM 1357 O O . GLU A 1 174 ? 22.549 -11.705 -13.484 1.00 51.62 174 GLU A O 1
ATOM 1362 N N . ARG A 1 175 ? 22.363 -9.863 -12.251 1.00 56.12 175 ARG A N 1
ATOM 1363 C CA . ARG A 1 175 ? 23.715 -9.942 -11.674 1.00 56.12 175 ARG A CA 1
ATOM 1364 C C . ARG A 1 175 ? 23.780 -10.486 -10.244 1.00 56.12 175 ARG A C 1
ATOM 1366 O O . ARG A 1 175 ? 24.831 -10.999 -9.883 1.00 56.12 175 ARG A O 1
ATOM 1373 N N . ASP A 1 176 ? 22.698 -10.452 -9.468 1.00 52.44 176 ASP A N 1
ATOM 1374 C CA . ASP A 1 176 ? 22.678 -10.999 -8.105 1.00 52.44 176 ASP A CA 1
ATOM 1375 C C . ASP A 1 176 ? 21.411 -11.835 -7.889 1.00 52.44 176 ASP A C 1
ATOM 1377 O O . ASP A 1 176 ? 20.289 -11.347 -7.973 1.00 52.44 176 ASP A O 1
ATOM 1381 N N . SER A 1 177 ? 21.581 -13.127 -7.603 1.00 48.88 177 SER A N 1
ATOM 1382 C CA . SER A 1 177 ? 20.523 -14.142 -7.466 1.00 48.88 177 SER A CA 1
ATOM 1383 C C . SER A 1 177 ? 19.626 -13.986 -6.221 1.00 48.88 177 SER A C 1
ATOM 1385 O O . SER A 1 177 ? 19.068 -14.963 -5.721 1.00 48.88 177 SER A O 1
ATOM 1387 N N . ALA A 1 178 ? 19.482 -12.770 -5.696 1.00 57.59 178 ALA A N 1
ATOM 1388 C CA . ALA A 1 178 ? 18.538 -12.418 -4.648 1.00 57.59 178 ALA A CA 1
ATOM 1389 C C . ALA A 1 178 ? 17.577 -11.362 -5.201 1.00 57.59 178 ALA A C 1
ATOM 1391 O O . ALA A 1 178 ? 17.953 -10.216 -5.418 1.00 57.59 178 ALA A O 1
ATOM 1392 N N . SER A 1 179 ? 16.323 -11.755 -5.433 1.00 62.47 179 SER A N 1
ATOM 1393 C CA . SER A 1 179 ? 15.252 -10.832 -5.820 1.00 62.47 179 SER A CA 1
ATOM 1394 C C . SER A 1 179 ? 15.154 -9.692 -4.798 1.00 62.47 179 SER A C 1
ATOM 1396 O O . SER A 1 179 ? 14.756 -9.911 -3.653 1.00 62.47 179 SER A O 1
ATOM 1398 N N . GLU A 1 180 ? 15.542 -8.487 -5.219 1.00 72.88 180 GLU A N 1
ATOM 1399 C CA . GLU A 1 180 ? 15.519 -7.292 -4.383 1.00 72.88 180 GLU A CA 1
ATOM 1400 C C . GLU A 1 180 ? 14.066 -6.914 -4.067 1.00 72.88 180 GLU A C 1
ATOM 1402 O O . GLU A 1 180 ? 13.234 -6.687 -4.953 1.00 72.88 180 GLU A O 1
ATOM 1407 N N . THR A 1 181 ? 13.739 -6.885 -2.778 1.00 82.31 181 THR A N 1
ATOM 1408 C CA . THR A 1 181 ? 12.429 -6.462 -2.281 1.00 82.31 181 THR A CA 1
ATOM 1409 C C . THR A 1 181 ? 12.490 -5.009 -1.847 1.00 82.31 181 THR A C 1
ATOM 1411 O O . THR A 1 181 ? 13.354 -4.638 -1.051 1.00 82.31 181 THR A O 1
ATOM 1414 N N . LYS A 1 182 ? 11.533 -4.199 -2.298 1.00 87.94 182 LYS A N 1
ATOM 1415 C CA . LYS A 1 182 ? 11.367 -2.820 -1.841 1.00 87.94 182 LYS A CA 1
ATOM 1416 C C . LYS A 1 182 ? 10.185 -2.735 -0.883 1.00 87.94 182 LYS A C 1
ATOM 1418 O O . LYS A 1 182 ? 9.097 -3.198 -1.211 1.00 87.94 182 LYS A O 1
ATOM 1423 N N . THR A 1 183 ? 10.399 -2.105 0.269 1.00 90.50 183 THR A N 1
ATOM 1424 C CA . THR A 1 183 ? 9.366 -1.848 1.282 1.00 90.50 183 THR A CA 1
ATOM 1425 C C . THR A 1 183 ? 9.192 -0.349 1.469 1.00 90.50 183 THR A C 1
ATOM 1427 O O . THR A 1 183 ? 10.177 0.376 1.614 1.00 90.50 183 THR A O 1
ATOM 1430 N N . ILE A 1 184 ? 7.945 0.117 1.497 1.00 94.19 184 ILE A N 1
ATOM 1431 C CA . ILE A 1 184 ? 7.597 1.460 1.968 1.00 94.19 184 ILE A CA 1
ATOM 1432 C C . ILE A 1 184 ? 6.738 1.322 3.223 1.00 94.19 184 ILE A C 1
ATOM 1434 O O . ILE A 1 184 ? 5.858 0.464 3.286 1.00 94.19 184 ILE A O 1
ATOM 1438 N N . ARG A 1 185 ? 7.017 2.174 4.216 1.00 95.94 185 ARG A N 1
ATOM 1439 C CA . ARG A 1 185 ? 6.289 2.251 5.481 1.00 95.94 185 ARG A CA 1
ATOM 1440 C C . ARG A 1 185 ? 5.653 3.626 5.637 1.00 95.94 185 ARG A C 1
ATOM 1442 O O . ARG A 1 185 ? 6.352 4.637 5.582 1.00 95.94 185 ARG A O 1
ATOM 1449 N N . TRP A 1 186 ? 4.355 3.649 5.908 1.00 97.38 186 TRP A N 1
ATOM 1450 C CA . TRP A 1 186 ? 3.614 4.835 6.324 1.00 97.38 186 TRP A CA 1
ATOM 1451 C C . TRP A 1 186 ? 3.316 4.741 7.817 1.00 97.38 186 TRP A C 1
ATOM 1453 O O . TRP A 1 186 ? 3.070 3.656 8.342 1.00 97.38 186 TRP A O 1
ATOM 1463 N N . VAL A 1 187 ? 3.328 5.882 8.500 1.00 96.00 187 VAL A N 1
ATOM 1464 C CA . VAL A 1 187 ? 3.049 5.974 9.935 1.00 96.00 187 VAL A CA 1
ATOM 1465 C C . VAL A 1 187 ? 1.869 6.901 10.179 1.00 96.00 187 VAL A C 1
ATOM 1467 O O . VAL A 1 187 ? 1.750 7.956 9.556 1.00 96.00 187 VAL A O 1
ATOM 1470 N N . MET A 1 188 ? 1.000 6.505 11.099 1.00 95.06 188 MET A N 1
ATOM 1471 C CA . MET A 1 188 ? -0.137 7.300 11.531 1.00 95.06 188 MET A CA 1
ATOM 1472 C C . MET A 1 188 ? -0.335 7.140 13.030 1.00 95.06 188 MET A C 1
ATOM 1474 O O . MET A 1 188 ? -0.328 6.029 13.540 1.00 95.06 188 MET A O 1
ATOM 1478 N N . GLN A 1 189 ? -0.583 8.244 13.723 1.00 92.06 189 GLN A N 1
ATOM 1479 C CA . GLN A 1 189 ? -0.937 8.238 15.137 1.00 92.06 189 GLN A CA 1
ATOM 1480 C C . GLN A 1 189 ? -2.396 8.668 15.305 1.00 92.06 189 GLN A C 1
ATOM 1482 O O . GLN A 1 189 ? -2.836 9.599 14.623 1.00 92.06 189 GLN A O 1
ATOM 1487 N N . ILE A 1 190 ? -3.127 7.996 16.197 1.00 89.00 190 ILE A N 1
ATOM 1488 C CA . ILE A 1 190 ? -4.521 8.304 16.550 1.00 89.00 190 ILE A CA 1
ATOM 1489 C C . ILE A 1 190 ? -4.717 8.447 18.056 1.00 89.00 190 ILE A C 1
ATOM 1491 O O . ILE A 1 190 ? -4.056 7.742 18.853 1.00 89.00 190 ILE A O 1
#

Secondary structure (DSSP, 8-state):
-----------------------PPPHHHHHHHHHHHHHHHHHHHHHHHHHHHHHHHHHHHHHHHHHHHHHHHHHHHTHHHHHTT-S-----TT-S----SS-BSSPPP--S-TTTS---HHHHHHHHHHHHHHHHHHHSTT-EEEEEEEEES-TTS-EEEEEEEEEEEPPPPTTSSS--EEEEEEEEE-

Foldseek 3Di:
DDDDDDDDPPPDDPPPPPDPPPPDDDPVNVVVVVVVVVVVVVVVVVVVVVVVLVVVVVQLVVLLVVLVVQVVVVLVVLVVLLLPQQDPDPCPPPDPDRSHRLFDQDQADQPDAVVVDPDDSSNSSNNSSNVSVVSLCVRAPQKGKGKHWDWDDDPPPIKIKIKIKIKHWRDDPPPDPDGDIDMDIDIDID

Mean predicted aligned error: 11.88 Å

Radius of gyration: 38.78 Å; Cα contacts (8 Å, |Δi|>4): 193; chains: 1; bounding box: 55×65×143 Å

Sequence (190 aa):
MSIIFRVVKIMNPKINKAYPLIHGFTILEILIVLLVLSIGMLGVAFLQSQGQAFTFTAYVQTQSNMLAYEIMDQIRANVNFAKSNVEPIPCGNGINTCQYGYVANVKPTVNQNCDTSLCTPAQLRDYDLGNWYDRLESSIPGGTGVISAQVIGTVPNQVVTYYVEITWRLREEERDSASETKTIRWVMQI

Solvent-accessible surface area (backbone atoms only — not comparable to full-atom values): 11623 Å² total; per-residue (Å²): 135,84,88,81,90,77,88,75,79,80,82,76,80,84,78,79,77,80,75,81,80,80,80,72,85,51,73,65,55,56,52,50,51,51,51,55,50,53,56,51,51,54,54,51,54,52,52,52,58,52,48,52,56,52,51,52,54,51,50,48,53,53,51,52,50,53,57,50,51,52,52,50,50,54,44,59,75,40,44,72,54,43,62,40,50,51,70,87,68,73,72,57,93,88,60,95,73,79,70,57,24,80,55,37,76,64,75,50,81,62,89,57,63,60,91,83,44,95,58,55,76,70,51,39,50,27,32,53,46,28,53,48,46,53,50,42,47,73,74,34,78,79,40,50,64,38,29,46,62,47,78,46,80,51,90,89,74,46,41,37,38,38,36,40,35,46,33,33,70,50,83,76,63,97,83,56,102,62,79,53,69,51,72,51,76,49,79,50,74,93

Nearest PDB structures (foldseek):
  5vod-assembly1_D  TM=5.740E-01  e=1.416E-01  Human herpesvirus 5 strain Merlin
  7t4s-assembly1_D  TM=5.744E-01  e=1.505E-01  Human betaherpesvirus 5
  7m30-assembly1_D  TM=5.682E-01  e=1.505E-01  Human betaherpesvirus 5
  8tea-assembly1_D  TM=5.747E-01  e=2.449E-01  Human betaherpesvirus 5
  7m22-assembly1_D  TM=5.703E-01  e=2.603E-01  Human betaherpesvirus 5